Protein 6ITA (pdb70)

Solvent-accessible surface area: 9236 Å² total; per-residue (Å²): 72,88,16,66,124,80,17,147,80,91,19,137,28,8,47,6,51,1,27,60,138,4,3,7,28,8,2,86,22,34,171,95,54,44,23,3,46,42,30,150,101,86,69,149,70,90,102,32,106,80,12,0,71,36,23,69,0,1,0,1,62,95,41,15,122,56,24,105,18,7,4,16,0,61,0,12,98,2,124,7,1,1,0,0,1,0,10,108,100,12,91,28,70,33,75,38,133,9,6,42,155,45,9,0,20,1,0,0,6,23,96,26,116,114,18,37,1,18,31,112,122,132,62,108,22,189,36,130,156,72,3,94,61,0,0,0,3,0,18,26,118,67,0,40,0,12,0,38,12,10,108,81,16,57,96,15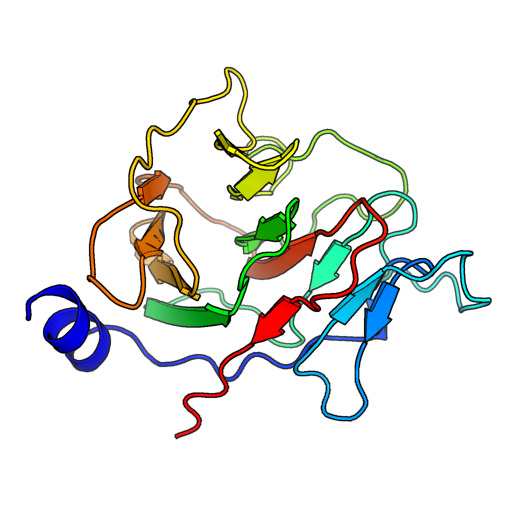,31,27,17,135,111,37,111,26,100,70,18,0,29,2,1,3,22,2,73,56,110,13,129,42,27,4,47,5,22,65,45,81,162

Secondary structure (DSSP, 8-state):
-HHHHHHHHH-EEP---B-GGGS-TTEEE-TTSSEEEE-SS-------TTS-SSS-EEEBS--BSSSEEEEEEE-TT-S-EEEEEEETTS--SS----SGGGTEEEEEEETTTEEEESSSSPPB---SSPPSEEEEEEETTTTEEEEEETTT--EEEEE------S-EEEEEE--S--SSPEEE-----

Radius of gyration: 15.34 Å; Cα contacts (8 Å, |Δi|>4): 473; chains: 1; bounding box: 34×41×35 Å

GO terms:
  GO:0001819 positive regulation of cytokine production (P, IDA)
  GO:0005886 plasma membrane (C, IDA)
  GO:0050852 T cell receptor signaling pathway (P, IDA)
  GO:0032729 positive regulation of type II interferon production (P, IMP)
  GO:0050798 activated T cell proliferation (P, IMP)
  GO:0005886 plasma membrane (C, TAS)
  GO:0005515 protein binding (F, IPI)

Nearest PDB structures (foldseek):
  6ita-assembly1_A  TM=1.005E+00  e=9.891E-41  Homo sapiens
  5hm7-assembly1_A  TM=9.986E-01  e=3.831E-37  Homo sapiens
  5lyg-assembly1_A  TM=9.954E-01  e=2.759E-37  Homo sapiens
  4v1p-assembly1_A-2  TM=9.930E-01  e=4.768E-37  Homo sapiens
  8ixv-assembly1_A  TM=9.869E-01  e=3.627E-37  Homo sapiens

CATH classification: 2.60.120.920

B-factor: mean 18.94, std 8.71, range [7.85, 66.59]

Organism: Homo sapiens (NCBI:txid9606)

InterPro domains:
  IPR001870 B30.2/SPRY domain [PS50188] (322-513)
  IPR003599 Immunoglobulin domain subtype [SM00409] (37-144)
  IPR003877 SPRY domain [PF00622] (394-498)
  IPR003877 SPRY domain [SM00449] (392-513)
  IPR003879 Butyrophylin-like, SPRY domain [PR01407] (338-355)
  IPR003879 Butyrophylin-like, SPRY domain [PR01407] (355-372)
  IPR003879 Butyrophylin-like, SPRY domain [PR01407] (377-401)
  IPR003879 Butyrophylin-like, SPRY domain [PR01407] (407-420)
  IPR003879 Butyrophylin-like, SPRY domain [PR01407] (451-475)
  IPR003879 Butyrophylin-like, SPRY domain [PR01407] (482-500)
  IPR006574 SPRY-associated [PF13765] (342-390)
  IPR006574 SPRY-associated [SM00589] (339-391)
  IPR007110 Immunoglobulin-like domain [PS50835] (26-139)
  IPR007110 Immunoglobulin-like domain [PS50835] (164-236)
  IPR013106 Immunoglobulin V-set domain [PF07686] (38-143)
  IPR013106 Immunoglobulin V-set domain [SM00406] (47-128)
  IPR013320 Concanavalin A-like lectin/glucanase domain superfamily [SSF49899] (332-512)
  IPR013783 Immunoglobulin-like fold [G3DSA:2.60.40.10] (28-145)
  IPR013783 Immunoglobulin-like fold [G3DSA:2.60.40.10] (146-249)
  IPR036179 Immunoglobulin-like domain superfamily [SSF48726] (31-143)

Sequence (189 aa):
GAYNEWKKALFKPADVILDPKTANPILLVSEDQRSSVQRAKEPQDLPDNPERFNAHYCVLGCESFISGRHYWEVEVGDRKEWHIGVCSKNVQRKGAVKMTPENGFWTMMGLTDGNKYRTLTEPRTNLKLPKPPKKVGVFLDYETGDISFYNAVDGSHIHTFLDDVSFSEALYPVFRILTLEEPTALTICPALE

Foldseek 3Di:
DCQVVVCVVFADEDQFAWDPVAAAQQKDQDPRSFWIAGHPDGDDDDPDQNYQHPFRKIWTPDWDQAGKYKWKKFPAQPQWKKKAKFFPPADRYDDDQQEVVRTHWMWIHHPRHFTWTSYVVIDTWDCPPDARMKMWMDHNVQGKTWIARNVVGHTTDIDGRDNDDGIMIIMMGDDDHDDDIMGIDRPPD

Structure (mmCIF, N/CA/C/O backbone):
data_6ITA
#
_entry.id   6ITA
#
_cell.length_a   46.961
_cell.length_b   46.961
_cell.length_c   158.996
_cell.angle_alpha   90.00
_cell.angle_beta   90.00
_cell.angle_gamma   90.00
#
_symmetry.space_group_name_H-M   'P 41 21 2'
#
loop_
_entity.id
_entity.type
_entity.pdbx_description
1 polymer 'Butyrophilin subfamily 3 member A1'
2 water water
#
loop_
_atom_site.group_PDB
_atom_site.id
_atom_site.type_symbol
_atom_site.label_atom_id
_atom_site.label_alt_id
_atom_site.label_comp_id
_atom_site.label_asym_id
_atom_site.label_entity_id
_atom_site.label_seq_id
_atom_site.pdbx_PDB_ins_code
_atom_site.Cartn_x
_atom_site.Cartn_y
_atom_site.Cartn_z
_atom_site.occupancy
_atom_site.B_iso_or_equiv
_atom_site.auth_seq_id
_atom_site.auth_comp_id
_atom_site.auth_asym_id
_atom_site.auth_atom_id
_atom_site.pdbx_PDB_model_num
ATOM 1 N N . GLY A 1 2 ? -8.289 34.965 -7.218 1.00 25.74 297 GLY A N 1
ATOM 2 C CA . GLY A 1 2 ? -9.257 35.874 -6.582 1.00 21.17 297 GLY A CA 1
ATOM 3 C C . GLY A 1 2 ? -8.752 36.276 -5.208 1.00 16.96 297 GLY A C 1
ATOM 4 O O . GLY A 1 2 ? -7.532 36.385 -4.996 1.00 17.25 297 GLY A O 1
ATOM 5 N N . ALA A 1 3 ? -9.682 36.694 -4.351 1.00 14.90 298 ALA A N 1
ATOM 6 C CA . ALA A 1 3 ? -9.406 37.302 -3.053 1.00 15.32 298 ALA A CA 1
ATOM 7 C C . ALA A 1 3 ? -8.438 36.449 -2.242 1.00 15.05 298 ALA A C 1
ATOM 8 O O . ALA A 1 3 ? -7.448 36.957 -1.776 1.00 14.68 298 ALA A O 1
ATOM 10 N N . TYR A 1 4 ? -8.681 35.152 -2.087 1.00 14.40 299 TYR A N 1
ATOM 11 C CA . TYR A 1 4 ? -7.854 34.321 -1.221 1.00 13.51 299 TYR A CA 1
ATOM 12 C C . TYR A 1 4 ? -6.423 34.329 -1.686 1.00 14.37 299 TYR A C 1
ATOM 13 O O . TYR A 1 4 ? -5.489 34.535 -0.916 1.00 13.16 299 TYR A O 1
ATOM 22 N N . ASN A 1 5 ? -6.242 34.087 -2.968 1.00 16.38 300 ASN A N 1
ATOM 23 C CA . ASN A 1 5 ? -4.888 33.993 -3.466 1.00 16.34 300 ASN A CA 1
ATOM 24 C C . ASN A 1 5 ? -4.115 35.271 -3.374 1.00 15.48 300 ASN A C 1
ATOM 25 O O . ASN A 1 5 ? -2.942 35.283 -3.051 1.00 17.69 300 ASN A O 1
ATOM 30 N N . GLU A 1 6 ? -4.811 36.355 -3.662 1.00 16.25 301 GLU A N 1
ATOM 31 C CA . GLU A 1 6 ? -4.173 37.648 -3.696 1.00 16.27 301 GLU A CA 1
ATOM 32 C C . GLU A 1 6 ? -3.863 38.117 -2.282 1.00 17.19 301 GLU A C 1
ATOM 33 O O . GLU A 1 6 ? -2.754 38.579 -1.999 1.00 16.72 301 GLU A O 1
ATOM 39 N N . TRP A 1 7 ? -4.761 37.814 -1.357 1.00 17.59 302 TRP A N 1
ATOM 40 C CA . TRP A 1 7 ? -4.623 38.114 0.036 1.00 15.63 302 TRP A CA 1
ATOM 41 C C . TRP A 1 7 ? -3.491 37.344 0.696 1.00 15.42 302 TRP A C 1
ATOM 42 O O . TRP A 1 7 ? -2.666 37.920 1.434 1.00 17.16 302 TRP A O 1
ATOM 53 N N . LYS A 1 8 ? -3.452 36.028 0.521 1.00 15.34 303 LYS A N 1
ATOM 54 C CA . LYS A 1 8 ? -2.402 35.258 1.165 1.00 15.78 303 LYS A CA 1
ATOM 55 C C . LYS A 1 8 ? -1.016 35.726 0.726 1.00 15.08 303 LYS A C 1
ATOM 56 O O . LYS A 1 8 ? -0.100 35.880 1.529 1.00 15.60 303 LYS A O 1
ATOM 62 N N . LYS A 1 9 ? -0.908 36.020 -0.560 1.00 16.10 304 LYS A N 1
ATOM 63 C CA . LYS A 1 9 ? 0.393 36.413 -1.105 1.00 18.11 304 LYS A CA 1
ATOM 64 C C . LYS A 1 9 ? 0.798 37.809 -0.614 1.00 20.26 304 LYS A C 1
ATOM 65 O O . LYS A 1 9 ? 1.980 38.037 -0.294 1.00 23.26 304 LYS A O 1
ATOM 71 N N . ALA A 1 10 ? -0.160 38.712 -0.448 1.00 19.08 305 ALA A N 1
ATOM 72 C CA . ALA A 1 10 ? 0.125 40.093 -0.026 1.00 19.97 305 ALA A CA 1
ATOM 73 C C . ALA A 1 10 ? 0.517 40.195 1.426 1.00 22.45 305 ALA A C 1
ATOM 74 O O . ALA A 1 10 ? 1.453 40.933 1.751 1.00 21.82 305 ALA A O 1
ATOM 76 N N . LEU A 1 11 ? -0.060 39.345 2.281 1.00 19.80 306 LEU A N 1
ATOM 77 C CA . LEU A 1 11 ? -0.052 39.597 3.685 1.00 18.85 306 LEU A CA 1
ATOM 78 C C . LEU A 1 11 ? 0.583 38.544 4.609 1.00 18.62 306 LEU A C 1
ATOM 79 O O . LEU A 1 11 ? 0.855 38.869 5.785 1.00 20.12 306 LEU A O 1
ATOM 84 N N . PHE A 1 12 ? 0.693 37.294 4.165 1.00 15.44 307 PHE A N 1
ATOM 85 C CA . PHE A 1 12 ? 1.200 36.222 5.044 1.00 13.51 307 PHE A CA 1
ATOM 86 C C . PHE A 1 12 ? 2.485 35.646 4.534 1.00 14.71 307 PHE A C 1
ATOM 87 O O . PHE A 1 12 ? 2.580 35.297 3.379 1.00 18.24 307 PHE A O 1
ATOM 95 N N . LYS A 1 13 ? 3.421 35.392 5.440 1.00 14.86 308 LYS A N 1
ATOM 96 C CA . LYS A 1 13 ? 4.684 34.809 5.074 1.00 15.74 308 LYS A CA 1
ATOM 97 C C . LYS A 1 13 ? 4.485 33.299 4.898 1.00 14.45 308 LYS A C 1
ATOM 98 O O . LYS A 1 13 ? 3.959 32.638 5.773 1.00 14.53 308 LYS A O 1
ATOM 104 N N . PRO A 1 14 ? 4.888 32.713 3.786 1.00 15.53 309 PRO A N 1
ATOM 105 C CA . PRO A 1 14 ? 4.664 31.265 3.659 1.00 15.34 309 PRO A CA 1
ATOM 106 C C . PRO A 1 14 ? 5.639 30.506 4.555 1.00 15.93 309 PRO A C 1
ATOM 107 O O . PRO A 1 14 ? 6.874 30.666 4.410 1.00 16.61 309 PRO A O 1
ATOM 111 N N . ALA A 1 15 ? 5.115 29.724 5.499 1.00 13.93 310 ALA A N 1
ATOM 112 C CA . ALA A 1 15 ? 5.937 28.909 6.355 1.00 14.47 310 ALA A CA 1
ATOM 113 C C . ALA A 1 15 ? 6.394 27.665 5.601 1.00 14.94 310 ALA A C 1
ATOM 114 O O . ALA A 1 15 ? 5.598 27.070 4.865 1.00 18.27 310 ALA A O 1
ATOM 116 N N . ASP A 1 16 ? 7.641 27.299 5.759 1.00 15.08 311 ASP A N 1
ATOM 117 C CA . ASP A 1 16 ? 8.131 26.030 5.189 1.00 14.47 311 ASP A CA 1
ATOM 118 C C . ASP A 1 16 ? 8.060 24.979 6.303 1.00 14.10 311 ASP A C 1
ATOM 119 O O . ASP A 1 16 ? 8.832 24.987 7.231 1.00 15.15 311 ASP A O 1
ATOM 124 N N . VAL A 1 17 ? 6.958 24.238 6.313 1.00 14.65 312 VAL A N 1
ATOM 125 C CA . VAL A 1 17 ? 6.673 23.368 7.440 1.00 14.27 312 VAL A CA 1
ATOM 126 C C . VAL A 1 17 ? 7.343 22.013 7.201 1.00 13.97 312 VAL A C 1
ATOM 127 O O . VAL A 1 17 ? 6.994 21.323 6.251 1.00 15.40 312 VAL A O 1
ATOM 131 N N . ILE A 1 18 ? 8.210 21.650 8.122 1.00 13.73 313 ILE A N 1
ATOM 132 C CA . ILE A 1 18 ? 8.926 20.383 8.137 1.00 15.37 313 ILE A CA 1
ATOM 133 C C . ILE A 1 18 ? 8.398 19.610 9.325 1.00 13.01 313 ILE A C 1
ATOM 134 O O . ILE A 1 18 ? 8.526 20.040 10.450 1.00 13.73 313 ILE A O 1
ATOM 139 N N . LEU A 1 19 ? 7.797 18.450 9.052 1.00 14.33 314 LEU A N 1
ATOM 140 C CA . LEU A 1 19 ? 7.293 17.648 10.164 1.00 14.80 314 LEU A CA 1
ATOM 141 C C . LEU A 1 19 ? 8.436 17.145 11.043 1.00 14.15 314 LEU A C 1
ATOM 142 O O . LEU A 1 19 ? 9.530 16.780 10.527 1.00 15.74 314 LEU A O 1
ATOM 147 N N . ASP A 1 20 ? 8.281 17.213 12.353 1.00 13.68 315 ASP A N 1
ATOM 148 C CA . ASP A 1 20 ? 9.335 16.890 13.295 1.00 13.14 315 ASP A CA 1
ATOM 149 C C . ASP A 1 20 ? 9.199 15.447 13.857 1.00 14.80 315 ASP A C 1
ATOM 150 O O . ASP A 1 20 ? 8.355 15.172 14.734 1.00 14.07 315 ASP A O 1
ATOM 155 N N . PRO A 1 21 ? 10.100 14.522 13.450 1.00 16.76 316 PRO A N 1
ATOM 156 C CA . PRO A 1 21 ? 9.855 13.120 13.852 1.00 16.92 316 PRO A CA 1
ATOM 157 C C . PRO A 1 21 ? 9.955 12.882 15.314 1.00 17.60 316 PRO A C 1
ATOM 158 O O . PRO A 1 21 ? 9.358 11.899 15.764 1.00 16.43 316 PRO A O 1
ATOM 162 N N . LYS A 1 22 ? 10.686 13.720 16.066 1.00 15.80 317 LYS A N 1
ATOM 163 C CA . LYS A 1 22 ? 10.851 13.574 17.474 1.00 16.40 317 LYS A CA 1
ATOM 164 C C . LYS A 1 22 ? 9.567 13.808 18.256 1.00 12.84 317 LYS A C 1
ATOM 165 O O . LYS A 1 22 ? 9.461 13.448 19.371 1.00 14.21 317 LYS A O 1
ATOM 171 N N . THR A 1 23 ? 8.609 14.513 17.603 1.00 14.60 318 THR A N 1
ATOM 172 C CA . THR A 1 23 ? 7.303 14.771 18.238 1.00 11.35 318 THR A CA 1
ATOM 173 C C . THR A 1 23 ? 6.252 13.722 17.976 1.00 12.73 318 THR A C 1
ATOM 174 O O . THR A 1 23 ? 5.249 13.704 18.696 1.00 12.22 318 THR A O 1
ATOM 178 N N . ALA A 1 24 ? 6.408 12.999 16.886 1.00 12.90 319 ALA A N 1
ATOM 179 C CA . ALA A 1 24 ? 5.295 12.186 16.348 1.00 13.72 319 ALA A CA 1
ATOM 180 C C . ALA A 1 24 ? 5.010 10.988 17.267 1.00 13.56 319 ALA A C 1
ATOM 181 O O . ALA A 1 2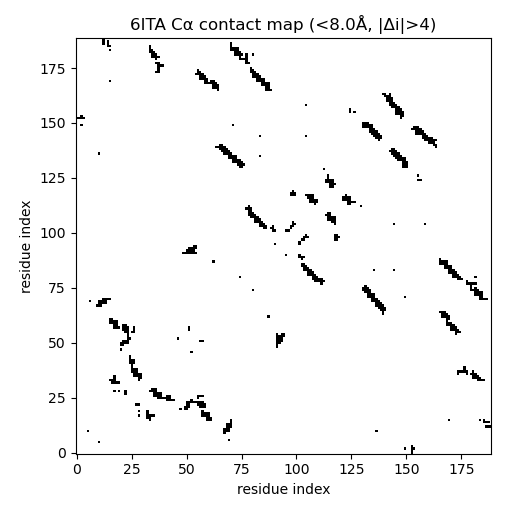4 ? 5.918 10.150 17.603 1.00 14.03 319 ALA A O 1
ATOM 183 N N . ASN A 1 25 ? 3.735 10.782 17.551 1.00 12.88 320 ASN A N 1
ATOM 184 C CA . ASN A 1 25 ? 3.322 9.566 18.240 1.00 13.37 320 ASN A CA 1
ATOM 185 C C . ASN A 1 25 ? 3.886 8.359 17.464 1.00 12.26 320 ASN A C 1
ATOM 186 O O . ASN A 1 25 ? 3.909 8.365 16.279 1.00 13.43 320 ASN A O 1
ATOM 191 N N . PRO A 1 26 ? 4.333 7.299 18.198 1.00 14.60 321 PRO A N 1
ATOM 192 C CA . PRO A 1 26 ? 4.891 6.139 17.524 1.00 15.75 321 PRO A CA 1
ATOM 193 C C . PRO A 1 26 ? 3.989 5.464 16.496 1.00 14.97 321 PRO A C 1
ATOM 194 O O . PRO A 1 26 ? 4.516 4.759 15.650 1.00 16.85 321 PRO A O 1
ATOM 198 N N . ILE A 1 27 ? 2.667 5.722 16.510 1.00 14.42 322 ILE A N 1
ATOM 199 C CA . ILE A 1 27 ? 1.777 5.205 15.470 1.00 15.40 322 ILE A CA 1
ATOM 200 C C . ILE A 1 27 ? 1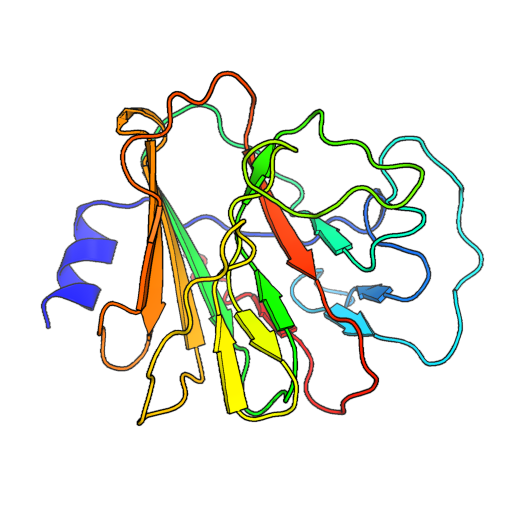.876 5.917 14.123 1.00 14.37 322 ILE A C 1
ATOM 201 O O . ILE A 1 27 ? 1.326 5.444 13.148 1.00 15.24 322 ILE A O 1
ATOM 206 N N . LEU A 1 28 ? 2.555 7.080 14.106 1.00 16.00 323 LEU A N 1
ATOM 207 C CA . LEU A 1 28 ? 2.732 7.845 12.883 1.00 14.95 323 LEU A CA 1
ATOM 208 C C . LEU A 1 28 ? 4.061 7.515 12.185 1.00 16.71 323 LEU A C 1
ATOM 209 O O . LEU A 1 28 ? 5.087 7.328 12.827 1.00 20.72 323 LEU A O 1
ATOM 214 N N . LEU A 1 29 ? 4.015 7.571 10.875 1.00 15.27 324 LEU A N 1
ATOM 215 C CA . LEU A 1 29 ? 5.213 7.425 10.054 1.00 16.86 324 LEU A CA 1
ATOM 216 C C . LEU A 1 29 ? 5.426 8.710 9.258 1.00 15.21 324 LEU A C 1
ATOM 217 O O . LEU A 1 29 ? 4.668 9.008 8.395 1.00 16.83 324 LEU A O 1
ATOM 222 N N . VAL A 1 30 ? 6.507 9.425 9.552 1.00 17.33 325 VAL A N 1
ATOM 223 C CA . VAL A 1 30 ? 6.788 10.691 8.854 1.00 18.02 325 VAL A CA 1
ATOM 224 C C . VAL A 1 30 ? 7.672 10.359 7.646 1.00 18.14 325 VAL A C 1
ATOM 225 O O . VAL A 1 30 ? 8.613 9.554 7.808 1.00 22.57 325 VAL A O 1
ATOM 229 N N . SER A 1 31 ? 7.296 10.840 6.466 1.00 19.24 326 SER A N 1
ATOM 230 C CA . SER A 1 31 ? 8.068 10.598 5.235 1.00 20.68 326 SER A CA 1
ATOM 231 C C . SER A 1 31 ? 9.513 11.054 5.336 1.00 21.19 326 SER A C 1
ATOM 232 O O . SER A 1 31 ? 9.953 11.715 6.307 1.00 23.05 326 SER A O 1
ATOM 235 N N . GLU A 1 32 ? 10.271 10.597 4.334 1.00 23.95 327 GLU A N 1
ATOM 236 C CA . GLU A 1 32 ? 11.689 10.884 4.255 1.00 26.35 327 GLU A CA 1
ATOM 237 C C . GLU A 1 32 ? 11.955 12.377 4.173 1.00 17.93 327 GLU A C 1
ATOM 238 O O . GLU A 1 32 ? 12.846 12.875 4.857 1.00 26.84 327 GLU A O 1
ATOM 244 N N . ASP A 1 33 ? 11.179 13.042 3.349 1.00 22.58 328 ASP A N 1
ATOM 245 C CA . ASP A 1 33 ? 11.385 14.450 3.136 1.00 22.63 328 ASP A CA 1
ATOM 246 C C . ASP A 1 33 ? 10.704 15.296 4.249 1.00 21.59 328 ASP A C 1
ATOM 247 O O . ASP A 1 33 ? 10.739 16.514 4.204 1.00 21.12 328 ASP A O 1
ATOM 252 N N . GLN A 1 34 ? 10.077 14.632 5.218 1.00 18.92 329 GLN A N 1
ATOM 253 C CA . GLN A 1 34 ? 9.437 15.276 6.379 1.00 17.97 329 GLN A CA 1
ATOM 254 C C . GLN A 1 34 ? 8.297 16.192 5.954 1.00 17.91 329 GLN A C 1
ATOM 255 O O . GLN A 1 34 ? 7.905 17.118 6.678 1.00 17.96 329 GLN A O 1
ATOM 261 N N . ARG A 1 35 ? 7.715 15.951 4.800 1.00 15.13 330 ARG A N 1
ATOM 262 C CA . ARG A 1 35 ? 6.580 16.7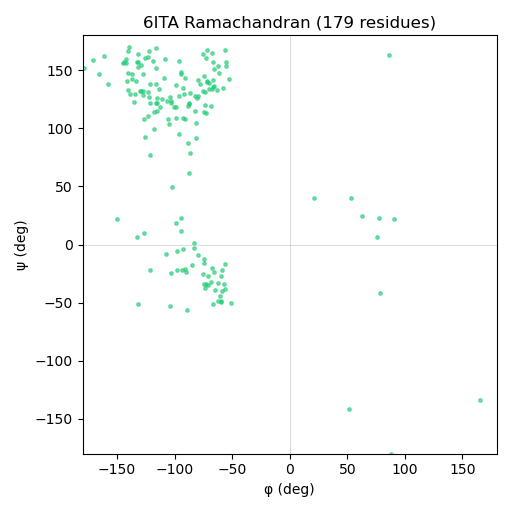03 4.299 1.00 17.07 330 ARG A CA 1
ATOM 263 C C . ARG A 1 35 ? 5.256 15.957 4.324 1.00 15.56 330 ARG A C 1
ATOM 264 O O . ARG A 1 35 ? 4.218 16.503 3.992 1.00 19.04 330 ARG A O 1
ATOM 272 N N . SER A 1 36 ? 5.313 14.676 4.634 1.00 16.57 331 SER A N 1
ATOM 273 C CA A SER A 1 36 ? 4.122 13.837 4.698 0.50 18.96 331 SER A CA 1
ATOM 274 C CA B SER A 1 36 ? 4.062 13.994 4.845 0.50 16.63 331 SER A CA 1
ATOM 275 C C . SER A 1 36 ? 4.100 12.985 5.956 1.00 15.67 331 SER A C 1
ATOM 276 O O . SER A 1 36 ? 5.112 12.669 6.523 1.00 15.54 331 SER A O 1
ATOM 281 N N . VAL A 1 37 ? 2.883 12.675 6.378 1.00 16.99 332 VAL A N 1
ATOM 282 C CA . VAL A 1 37 ? 2.701 11.729 7.432 1.00 16.74 332 VAL A CA 1
ATOM 283 C C . VAL A 1 37 ? 1.544 10.768 7.092 1.00 13.95 332 VAL A C 1
ATOM 284 O O . VAL A 1 37 ? 0.549 11.119 6.544 1.00 14.64 332 VAL A O 1
ATOM 288 N N . GLN A 1 38 ? 1.786 9.527 7.496 1.00 16.12 333 GLN A N 1
ATOM 289 C CA . GLN A 1 38 ? 0.799 8.441 7.401 1.00 14.86 333 GLN A CA 1
ATOM 290 C C . GLN A 1 38 ? 0.594 7.881 8.809 1.00 14.74 333 GLN A C 1
ATOM 291 O O . GLN A 1 38 ? 1.500 7.894 9.605 1.00 16.07 333 GLN A O 1
ATOM 297 N N . ARG A 1 39 ? -0.528 7.173 8.999 1.00 14.71 334 ARG A N 1
ATOM 298 C CA . ARG A 1 39 ? -0.767 6.427 10.267 1.00 16.34 334 ARG A CA 1
ATOM 299 C C . ARG A 1 39 ? -0.499 4.967 9.963 1.00 16.27 334 ARG A C 1
ATOM 300 O O . ARG A 1 39 ? -1.160 4.420 9.088 1.00 18.07 334 ARG A O 1
ATOM 308 N N . ALA A 1 40 ? 0.436 4.394 10.701 1.00 15.90 335 ALA A N 1
ATOM 309 C CA . ALA A 1 40 ? 0.819 2.967 10.654 1.00 18.73 335 ALA A CA 1
ATOM 310 C C . ALA A 1 40 ? -0.229 2.055 11.274 1.00 17.31 335 ALA A C 1
ATOM 311 O O . ALA A 1 40 ? -1.063 2.468 12.095 1.00 16.40 335 ALA A O 1
ATOM 313 N N . LYS A 1 41 ? -0.147 0.778 10.900 1.00 19.66 336 LYS A N 1
ATOM 314 C CA . LYS A 1 41 ? -0.946 -0.249 11.565 1.00 17.82 336 LYS A CA 1
ATOM 315 C C . LYS A 1 41 ? -0.677 -0.385 13.073 1.00 17.93 336 LYS A C 1
ATOM 316 O O . LYS A 1 41 ? -1.644 -0.363 13.919 1.00 19.70 336 LYS A O 1
ATOM 322 N N . GLU A 1 42 ? 0.588 -0.458 13.450 1.00 16.84 337 GLU A N 1
ATOM 323 C CA . GLU A 1 42 ? 0.959 -0.720 14.825 1.00 16.81 337 GLU A CA 1
ATOM 324 C C . GLU A 1 42 ? 2.042 0.297 15.285 1.00 16.45 337 GLU A C 1
ATOM 325 O O . GLU A 1 42 ? 2.819 0.756 14.481 1.00 19.01 337 GLU A O 1
ATOM 331 N N . PRO A 1 43 ? 2.184 0.548 16.576 1.00 16.12 338 PRO A N 1
ATOM 332 C CA . PRO A 1 43 ? 3.214 1.578 16.951 1.00 17.60 338 PRO A CA 1
ATOM 333 C C . PRO A 1 43 ? 4.672 1.136 16.728 1.00 21.78 338 PRO A C 1
ATOM 334 O O . PRO A 1 43 ? 5.034 -0.021 17.024 1.00 23.12 338 PRO A O 1
ATOM 338 N N . GLN A 1 44 ? 5.495 2.058 16.220 1.00 21.58 339 GLN A N 1
ATOM 339 C CA . GLN A 1 44 ? 6.960 1.899 16.148 1.00 22.46 339 GLN A CA 1
ATOM 340 C C . GLN A 1 44 ? 7.563 1.884 17.530 1.00 16.90 339 GLN A C 1
ATOM 341 O O . GLN A 1 44 ? 6.981 2.363 18.497 1.00 20.25 339 GLN A O 1
ATOM 347 N N . ASP A 1 45 ? 8.763 1.293 17.648 1.00 20.18 340 ASP A N 1
ATOM 348 C CA . ASP A 1 45 ? 9.553 1.376 18.887 1.00 18.24 340 ASP A CA 1
ATOM 349 C C . ASP A 1 45 ? 10.498 2.585 18.841 1.00 19.76 340 ASP A C 1
ATOM 350 O O . ASP A 1 45 ? 11.537 2.578 18.130 1.00 21.26 340 ASP A O 1
ATOM 355 N N . LEU A 1 46 ? 10.144 3.595 19.648 1.00 17.51 341 LEU A N 1
ATOM 356 C CA . LEU A 1 46 ? 10.853 4.877 19.600 1.00 15.96 341 LEU A CA 1
ATOM 357 C C . LEU A 1 46 ? 11.207 5.285 21.006 1.00 15.47 341 LEU A C 1
ATOM 358 O O . LEU A 1 46 ? 10.632 4.851 21.967 1.00 15.99 341 LEU A O 1
ATOM 363 N N . PRO A 1 47 ? 12.148 6.256 21.135 1.00 15.65 342 PRO A N 1
ATOM 364 C CA . PRO A 1 47 ? 12.364 6.870 22.407 1.00 14.05 342 PRO A CA 1
ATOM 365 C C . PRO A 1 47 ? 11.095 7.479 23.010 1.00 14.62 342 PRO A C 1
ATOM 366 O O . PRO A 1 47 ? 10.184 7.909 22.256 1.00 15.71 342 PRO A O 1
ATOM 370 N N . ASP A 1 48 ? 11.043 7.578 24.290 1.00 15.05 343 ASP A N 1
ATOM 371 C CA . ASP A 1 48 ? 9.948 8.346 24.956 1.00 16.87 343 ASP A CA 1
ATOM 372 C C . ASP A 1 48 ? 10.462 9.725 25.416 1.00 15.36 343 ASP A C 1
ATOM 373 O O . ASP A 1 48 ? 10.343 10.124 26.568 1.00 18.67 343 ASP A O 1
ATOM 378 N N . ASN A 1 49 ? 11.116 10.377 24.460 1.00 15.65 344 ASN A N 1
ATOM 379 C CA . ASN A 1 49 ? 11.695 11.690 24.682 1.00 16.49 344 ASN A CA 1
ATOM 380 C C . ASN A 1 49 ? 10.568 12.693 25.030 1.00 15.20 344 ASN A C 1
ATOM 381 O O . ASN A 1 49 ? 9.406 12.478 24.662 1.00 16.33 344 ASN A O 1
ATOM 386 N N . PRO A 1 50 ? 10.895 13.758 25.761 1.00 17.88 345 PRO A N 1
ATOM 387 C CA . PRO A 1 50 ? 9.851 14.641 26.273 1.00 18.85 345 PRO A CA 1
ATOM 388 C C . PRO A 1 50 ? 8.991 15.281 25.187 1.00 16.20 345 PRO A C 1
ATOM 389 O O . PRO A 1 50 ? 7.822 15.557 25.458 1.00 18.34 345 PRO A O 1
ATOM 393 N N . GLU A 1 51 ? 9.533 15.448 24.002 1.00 15.02 346 GLU A N 1
ATOM 394 C CA . GLU A 1 51 ? 8.799 16.115 22.906 1.00 16.25 346 GLU A CA 1
ATOM 395 C C . GLU A 1 51 ? 7.721 15.281 22.269 1.00 15.85 346 GLU A C 1
ATOM 396 O O . GLU A 1 51 ? 6.948 15.787 21.428 1.00 15.26 346 GLU A O 1
ATOM 402 N N . ARG A 1 52 ? 7.756 13.961 22.518 1.00 16.63 347 ARG A N 1
ATOM 403 C CA . ARG A 1 52 ? 6.951 13.039 21.748 1.00 14.50 347 ARG A CA 1
ATOM 404 C C . ARG A 1 52 ? 5.559 12.914 22.372 1.00 14.33 347 ARG A C 1
ATOM 405 O O . ARG A 1 52 ? 5.409 12.625 23.522 1.00 15.25 347 ARG A O 1
ATOM 413 N N . PHE A 1 53 ? 4.524 13.059 21.543 1.00 13.40 348 PHE A N 1
ATOM 414 C CA . PHE A 1 53 ? 3.148 12.734 21.970 1.00 13.26 348 PHE A CA 1
ATOM 415 C C . PHE A 1 53 ? 2.997 11.226 22.171 1.00 14.93 348 PHE A C 1
ATOM 416 O O . PHE A 1 53 ? 3.218 10.491 21.216 1.00 14.33 348 PHE A O 1
ATOM 424 N N . ASN A 1 54 ? 2.675 10.815 23.393 1.00 14.92 349 ASN A N 1
ATOM 425 C CA . ASN A 1 54 ? 2.586 9.387 23.682 1.00 15.11 349 ASN A CA 1
ATOM 426 C C . ASN A 1 54 ? 1.178 8.813 23.646 1.00 17.03 349 ASN A C 1
ATOM 427 O O . ASN A 1 54 ? 1.026 7.590 23.730 1.00 19.56 349 ASN A O 1
ATOM 432 N N . ALA A 1 55 ? 0.157 9.658 23.465 1.00 18.24 350 ALA A N 1
ATOM 433 C CA . ALA A 1 55 ? -1.235 9.180 23.490 1.00 18.48 350 ALA A CA 1
ATOM 434 C C . ALA A 1 55 ? -2.015 9.717 22.291 1.00 18.39 350 ALA A C 1
ATOM 435 O O . ALA A 1 55 ? -2.628 8.975 21.527 1.00 19.18 350 ALA A O 1
ATOM 437 N N . HIS A 1 56 ? -1.943 11.015 22.112 1.00 17.04 351 HIS A N 1
ATOM 438 C CA . HIS A 1 56 ? -2.527 11.634 20.943 1.00 16.05 351 HIS A CA 1
ATOM 439 C C . HIS A 1 56 ? -1.760 11.340 19.707 1.00 13.84 351 HIS A C 1
ATOM 440 O O . HIS A 1 56 ? -0.506 11.347 19.689 1.00 14.21 351 HIS A O 1
ATOM 447 N N . TYR A 1 57 ? -2.486 11.095 18.634 1.00 12.19 352 TYR A N 1
ATOM 448 C CA . TYR A 1 57 ? -1.875 10.666 17.381 1.00 12.16 352 TYR A CA 1
ATOM 449 C C . TYR A 1 57 ? -1.447 11.870 16.510 1.00 11.27 352 TYR A C 1
ATOM 450 O O . TYR A 1 57 ? -1.907 12.078 15.387 1.00 11.93 352 TYR A O 1
ATOM 459 N N . CYS A 1 58 ? -0.537 12.643 17.107 1.00 11.38 353 CYS A N 1
ATOM 460 C CA . CYS A 1 58 ? -0.149 13.968 16.592 1.00 12.25 353 CYS A CA 1
ATOM 461 C C . CYS A 1 58 ? 1.336 14.022 16.239 1.00 10.37 353 CYS A C 1
ATOM 462 O O . CYS A 1 58 ? 2.162 13.301 16.836 1.00 12.62 353 CYS A O 1
ATOM 465 N N . VAL A 1 59 ? 1.642 14.989 15.366 1.00 10.99 354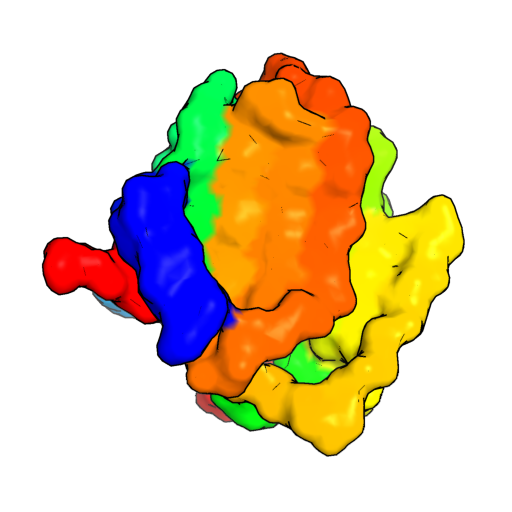 VAL A N 1
ATOM 466 C CA . VAL A 1 59 ? 3.015 15.412 15.006 1.00 12.00 354 VAL A CA 1
ATOM 467 C C . VAL A 1 59 ? 2.997 16.928 14.872 1.00 11.39 354 VAL A C 1
ATOM 468 O O . VAL A 1 59 ? 1.993 17.481 14.436 1.00 11.04 354 VAL A O 1
ATOM 472 N N . LEU A 1 60 ? 4.106 17.565 15.212 1.00 11.42 355 LEU A N 1
ATOM 473 C CA . LEU A 1 60 ? 4.288 19.038 15.063 1.00 11.01 355 LEU A CA 1
ATOM 474 C C . LEU A 1 60 ? 5.226 19.342 13.952 1.00 10.11 355 LEU A C 1
ATOM 475 O O . LEU A 1 60 ? 6.084 18.500 13.576 1.00 12.6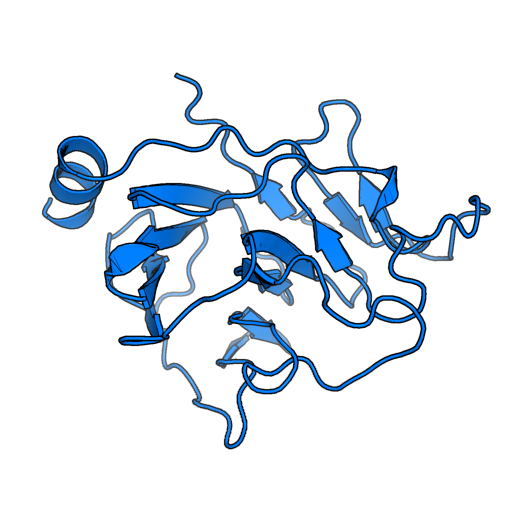3 355 LEU A O 1
ATOM 480 N N . GLY A 1 61 ? 5.152 20.559 13.444 1.00 10.54 356 GLY A N 1
ATOM 481 C CA . GLY A 1 61 ? 6.278 21.092 12.670 1.00 11.79 356 GLY A CA 1
ATOM 482 C C . GLY A 1 61 ? 7.476 21.315 13.564 1.00 11.10 356 GLY A C 1
ATOM 483 O O . GLY A 1 61 ? 7.397 21.360 14.776 1.00 12.12 356 GLY A O 1
ATOM 484 N N . CYS A 1 62 ? 8.640 21.492 12.921 1.00 13.34 357 CYS A N 1
ATOM 485 C CA . CYS A 1 62 ? 9.874 21.777 13.669 1.00 13.22 357 CYS A CA 1
ATOM 486 C C . CYS A 1 62 ? 9.918 23.237 14.222 1.00 13.01 357 CYS A C 1
ATOM 487 O O . CYS A 1 62 ? 10.524 23.507 15.221 1.00 18.48 357 CYS A O 1
ATOM 490 N N . GLU A 1 63 ? 9.335 24.159 13.469 1.00 12.73 358 GLU A N 1
ATOM 491 C CA . GLU A 1 63 ? 9.427 25.604 13.734 1.00 12.67 358 GLU A CA 1
ATOM 492 C C . GLU A 1 63 ? 8.189 26.080 14.451 1.00 11.63 358 GLU A C 1
ATOM 493 O O . GLU A 1 63 ? 7.041 25.701 14.083 1.00 11.89 358 GLU A O 1
ATOM 499 N N . SER A 1 64 ? 8.395 26.929 15.470 1.00 11.24 359 SER A N 1
ATOM 500 C CA . SER A 1 64 ? 7.287 27.575 16.155 1.00 10.83 359 SER A CA 1
ATOM 501 C C . SER A 1 64 ? 7.348 29.100 15.966 1.00 10.69 359 SER A C 1
ATOM 502 O O . SER A 1 64 ? 8.381 29.640 15.557 1.00 12.06 359 SER A O 1
ATOM 505 N N . PHE A 1 65 ? 6.263 29.766 16.349 1.00 10.80 360 PHE A N 1
ATOM 506 C CA . PHE A 1 65 ? 6.062 31.206 16.073 1.00 10.93 360 PHE A CA 1
ATOM 507 C C . PHE A 1 65 ? 5.581 31.900 17.317 1.00 11.56 360 PHE A C 1
ATOM 508 O O . PHE A 1 65 ? 4.726 31.388 18.029 1.00 11.82 360 PHE A O 1
ATOM 516 N N . ILE A 1 66 ? 6.104 33.115 17.502 1.00 12.67 361 ILE A N 1
ATOM 517 C CA . ILE A 1 66 ? 5.646 34.005 18.582 1.00 12.49 361 ILE A CA 1
ATOM 518 C C . ILE A 1 66 ? 5.232 35.372 18.086 1.00 10.93 361 ILE A C 1
ATOM 519 O O . ILE A 1 66 ? 5.008 36.270 18.896 1.00 13.76 361 ILE A O 1
ATOM 524 N N . SER A 1 67 ? 5.133 35.534 16.790 1.00 11.12 362 SER A N 1
ATOM 525 C CA . SER A 1 67 ? 4.842 36.799 16.212 1.00 12.01 362 SER A CA 1
ATOM 526 C C . SER A 1 67 ? 4.573 36.609 14.720 1.00 12.87 362 SER A C 1
ATOM 527 O O . SER A 1 67 ? 5.013 35.640 14.135 1.00 14.31 362 SER A O 1
ATOM 530 N N . GLY A 1 68 ? 3.882 37.580 14.127 1.00 13.19 363 GLY A N 1
ATOM 531 C CA . GLY A 1 68 ? 3.766 37.688 12.701 1.00 14.34 363 GLY A CA 1
ATOM 532 C C . GLY A 1 68 ? 2.604 36.909 12.076 1.00 12.48 363 GLY A C 1
ATOM 533 O O . GLY A 1 68 ? 1.831 36.238 12.760 1.00 13.27 363 GLY A O 1
ATOM 534 N N . ARG A 1 69 ? 2.525 37.024 10.780 1.00 14.03 364 ARG A N 1
ATOM 535 C CA . ARG A 1 69 ? 1.516 36.361 9.966 1.00 12.59 364 ARG A CA 1
ATOM 536 C C . ARG A 1 69 ? 2.202 35.304 9.133 1.00 13.67 364 ARG A C 1
ATOM 537 O O . ARG A 1 69 ? 3.139 35.587 8.379 1.00 14.82 364 ARG A O 1
ATOM 545 N N . HIS A 1 70 ? 1.697 34.073 9.253 1.00 12.97 365 HIS A N 1
ATOM 546 C CA . HIS A 1 70 ? 2.256 32.910 8.631 1.00 11.93 365 HIS A CA 1
ATOM 547 C C . HIS A 1 70 ? 1.160 32.034 8.032 1.00 12.50 365 HIS A C 1
ATOM 548 O O . HIS A 1 70 ? 0.065 31.989 8.610 1.00 12.15 365 HIS A O 1
ATOM 555 N N . TYR A 1 71 ? 1.431 31.357 6.935 1.00 11.89 366 TYR A N 1
ATOM 556 C CA . TYR A 1 71 ? 0.462 30.370 6.443 1.00 11.95 366 TYR A CA 1
ATOM 557 C C . TYR A 1 71 ? 1.138 29.179 5.886 1.00 11.95 366 TYR A C 1
ATOM 558 O O . TYR A 1 71 ? 2.298 29.195 5.430 1.00 13.43 366 TYR A O 1
ATOM 567 N N . TRP A 1 72 ? 0.390 28.068 5.878 1.00 11.51 367 TRP A N 1
ATOM 568 C CA . TRP A 1 72 ? 0.796 26.851 5.165 1.00 12.03 367 TRP A CA 1
ATOM 569 C C . TRP A 1 72 ? -0.442 26.180 4.616 1.00 11.13 367 TRP A C 1
ATOM 570 O O . TRP A 1 72 ? -1.534 26.404 5.087 1.00 12.25 367 TRP A O 1
ATOM 581 N N . GLU A 1 73 ? -0.266 25.379 3.571 1.00 12.56 368 GLU A N 1
ATOM 582 C CA . GLU A 1 73 ? -1.375 24.663 2.956 1.00 12.75 368 GLU A CA 1
ATOM 583 C C . GLU A 1 73 ? -1.099 23.179 3.006 1.00 13.48 368 GLU A C 1
ATOM 584 O O . GLU A 1 73 ? 0.010 22.716 2.867 1.00 14.02 368 GLU A O 1
ATOM 590 N N . VAL A 1 74 ? -2.165 22.441 3.324 1.00 11.97 369 VAL A N 1
ATOM 591 C CA . VAL A 1 74 ? -2.140 21.015 3.554 1.00 13.62 369 VAL A CA 1
ATOM 592 C C . VAL A 1 74 ? -3.102 20.306 2.579 1.00 12.06 369 VAL A C 1
ATOM 593 O O . VAL A 1 74 ? -4.238 20.549 2.512 1.00 13.11 369 VAL A O 1
ATOM 597 N N . GLU A 1 75 ? -2.477 19.401 1.825 1.00 14.64 370 GLU A N 1
ATOM 598 C CA . GLU A 1 75 ? -3.205 18.513 0.953 1.00 14.07 370 GLU A CA 1
ATOM 599 C C . GLU A 1 75 ? -3.757 17.337 1.775 1.00 13.24 370 GLU A C 1
ATOM 600 O O . GLU A 1 75 ? -3.059 16.469 2.157 1.00 15.74 370 GLU A O 1
ATOM 606 N N . VAL A 1 76 ? -5.058 17.449 1.991 1.00 15.69 371 VAL A N 1
ATOM 607 C CA . VAL A 1 76 ? -5.802 16.383 2.685 1.00 16.17 371 VAL A CA 1
ATOM 608 C C . VAL A 1 76 ? -6.363 15.358 1.724 1.00 19.90 371 VAL A C 1
ATOM 609 O O . VAL A 1 76 ? -6.581 14.200 2.099 1.00 18.03 371 VAL A O 1
ATOM 613 N N . GLY A 1 77 ? -6.498 15.743 0.467 1.00 17.52 372 GLY A N 1
ATOM 614 C CA . GLY A 1 77 ? -7.059 14.875 -0.558 1.00 19.18 372 GLY A CA 1
ATOM 615 C C . GLY A 1 77 ? -8.380 14.295 -0.113 1.00 18.39 372 GLY A C 1
ATOM 616 O O . GLY A 1 77 ? -9.240 14.985 0.399 1.00 18.93 372 GLY A O 1
ATOM 617 N N . ASP A 1 78 ? -8.593 13.028 -0.463 1.00 20.66 373 ASP A N 1
ATOM 618 C CA . ASP A 1 78 ? -9.823 12.335 -0.092 1.00 19.98 373 ASP A CA 1
ATOM 619 C C . ASP A 1 78 ? -9.677 11.527 1.206 1.00 20.77 373 ASP A C 1
ATOM 620 O O . ASP A 1 78 ? -10.451 10.611 1.446 1.00 21.30 373 ASP A O 1
ATOM 625 N N . ARG A 1 79 ? -8.726 11.887 2.059 1.00 19.83 374 ARG A N 1
ATOM 626 C CA . ARG A 1 79 ? -8.610 11.201 3.352 1.00 17.84 374 ARG A CA 1
ATOM 627 C C . ARG A 1 79 ? -9.863 11.436 4.184 1.00 18.11 374 ARG A C 1
ATOM 628 O O . ARG A 1 79 ? -10.350 12.546 4.291 1.00 19.35 374 ARG A O 1
ATOM 636 N N . LYS A 1 80 ? -10.403 10.371 4.766 1.00 16.14 375 LYS A N 1
ATOM 637 C CA . LYS A 1 80 ? -11.698 10.419 5.444 1.00 13.89 375 LYS A CA 1
ATOM 638 C C . LYS A 1 80 ? -11.623 10.938 6.879 1.00 12.86 375 LYS A C 1
ATOM 639 O O . LYS A 1 80 ? -12.654 11.179 7.473 1.00 16.34 375 LYS A O 1
ATOM 645 N N . GLU A 1 81 ? -10.419 11.220 7.377 1.00 12.60 376 GLU A N 1
ATOM 646 C CA . GLU A 1 81 ? -10.267 11.696 8.770 1.00 12.68 376 GLU A CA 1
ATOM 647 C C . GLU A 1 81 ? -8.941 12.435 8.839 1.00 12.48 376 GLU A C 1
ATOM 648 O O . GLU A 1 81 ? -7.926 11.966 8.325 1.00 11.88 376 GLU A O 1
ATOM 654 N N . TRP A 1 82 ? -8.957 13.571 9.543 1.00 10.67 377 TRP A N 1
ATOM 655 C CA . TRP A 1 82 ? -7.766 14.375 9.795 1.00 10.28 377 TRP A CA 1
ATOM 656 C C . TRP A 1 82 ? -8.199 15.562 10.650 1.00 9.32 377 TRP A C 1
ATOM 657 O O . TRP A 1 82 ? -9.261 16.045 10.500 1.00 9.13 377 TRP A O 1
ATOM 668 N N . HIS A 1 83 ? -7.249 16.057 11.449 1.00 10.02 378 HIS A N 1
ATOM 669 C CA . HIS A 1 83 ? -7.466 17.359 12.115 1.00 9.04 378 HIS A CA 1
ATOM 670 C C . HIS A 1 83 ? -6.122 18.097 12.099 1.00 8.67 378 HIS A C 1
ATOM 671 O O . HIS A 1 83 ? -5.069 17.490 12.287 1.00 10.07 378 HIS A O 1
ATOM 678 N N . ILE A 1 84 ? -6.174 19.387 11.867 1.00 8.26 379 ILE A N 1
ATOM 679 C CA . ILE A 1 84 ? -4.986 20.205 11.745 1.00 8.17 379 ILE A CA 1
ATOM 680 C C . ILE A 1 84 ? -5.225 21.572 12.397 1.00 7.85 379 ILE A C 1
ATOM 681 O O . ILE A 1 84 ? -6.327 22.011 12.557 1.00 8.01 379 ILE A O 1
ATOM 686 N N . GLY A 1 85 ? -4.104 22.217 12.726 1.00 8.16 380 GLY A N 1
ATOM 687 C CA . GLY A 1 85 ? -4.159 23.620 13.198 1.00 8.36 380 GLY A CA 1
ATOM 688 C C . GLY A 1 85 ? -2.858 24.001 13.847 1.00 8.91 380 GLY A C 1
ATOM 689 O O . GLY A 1 85 ? -1.795 23.717 13.318 1.00 8.32 380 GLY A O 1
ATOM 690 N N . VAL A 1 86 ? -2.970 24.633 15.007 1.00 8.41 381 VAL A N 1
ATOM 691 C CA . VAL A 1 86 ? -1.773 25.015 15.787 1.00 8.82 381 VAL A CA 1
ATOM 692 C C . VAL A 1 86 ? -1.969 24.613 17.234 1.00 7.87 381 VAL A C 1
ATOM 693 O O . VAL A 1 86 ? -3.109 24.460 17.704 1.00 8.51 381 VAL A O 1
ATOM 697 N N . CYS A 1 87 ? -0.869 24.439 17.959 1.00 8.60 382 CYS A N 1
ATOM 698 C CA . CYS A 1 87 ? -0.953 24.252 19.392 1.00 8.52 382 CYS A CA 1
ATOM 699 C C . CYS A 1 87 ? 0.217 24.920 20.092 1.00 8.74 382 CYS A C 1
ATOM 700 O O . CYS A 1 87 ? 1.244 25.248 19.505 1.00 9.47 382 CYS A O 1
ATOM 703 N N . SER A 1 88 ? -0.023 25.214 21.364 1.00 9.00 383 SER A N 1
ATOM 704 C CA . SER A 1 88 ? 1.021 25.859 22.205 1.00 10.13 383 SER A CA 1
ATOM 705 C C . SER A 1 88 ? 2.203 24.917 22.405 1.00 10.53 383 SER A C 1
ATOM 706 O O . SER A 1 88 ? 2.059 23.705 22.512 1.00 10.89 383 SER A O 1
ATOM 709 N N . LYS A 1 89 ? 3.382 25.496 22.587 1.00 11.77 384 LYS A N 1
ATOM 710 C CA . LYS A 1 89 ? 4.570 24.717 22.892 1.00 12.29 384 LYS A CA 1
ATOM 711 C C . LYS A 1 89 ? 4.413 23.867 24.137 1.00 13.51 384 LYS A C 1
ATOM 712 O O . LYS A 1 89 ? 4.947 22.723 24.158 1.00 14.41 384 LYS A O 1
ATOM 718 N N . ASN A 1 90 ? 3.671 24.345 25.121 1.00 12.66 385 ASN A N 1
ATOM 719 C CA . ASN A 1 90 ? 3.626 23.693 26.416 1.00 13.42 385 ASN A CA 1
ATOM 720 C C . ASN A 1 90 ? 2.402 22.799 26.596 1.00 13.79 385 ASN A C 1
ATOM 721 O O . ASN A 1 90 ? 2.063 22.436 27.702 1.00 16.56 385 ASN A O 1
ATOM 726 N N . VAL A 1 91 ? 1.721 22.382 25.517 1.00 12.69 386 VAL A N 1
ATOM 727 C CA . VAL A 1 91 ? 0.625 21.446 25.647 1.00 12.70 386 VAL A CA 1
ATOM 728 C C . VAL A 1 91 ? 1.139 20.175 26.386 1.00 13.03 386 VAL A C 1
ATOM 729 O O . VAL A 1 91 ? 2.332 19.793 26.282 1.00 14.54 386 VAL A O 1
ATOM 733 N N . GLN A 1 92 ? 0.191 19.490 26.965 1.00 13.22 387 GLN A N 1
ATOM 734 C CA . GLN A 1 92 ? 0.472 18.208 27.617 1.00 15.78 387 GLN A CA 1
ATOM 735 C C . GLN A 1 92 ? 0.725 17.162 26.547 1.00 15.45 387 GLN A C 1
ATOM 736 O O . GLN A 1 92 ? -0.151 16.832 25.727 1.00 15.78 387 GLN A O 1
ATOM 742 N N . ARG A 1 93 ? 1.950 16.687 26.480 1.00 16.84 388 ARG A N 1
ATOM 743 C CA . ARG A 1 93 ? 2.286 15.659 25.499 1.00 17.28 388 ARG A CA 1
ATOM 744 C C . ARG A 1 93 ? 2.206 14.182 25.950 1.00 15.89 388 ARG A C 1
ATOM 745 O O . ARG A 1 93 ? 2.116 13.281 25.119 1.00 15.94 388 ARG A O 1
ATOM 753 N N . LYS A 1 94 ? 2.288 13.984 27.256 1.00 15.15 389 LYS A N 1
ATOM 754 C CA . LYS A 1 94 ? 2.179 12.656 27.849 1.00 16.83 389 LYS A CA 1
ATOM 755 C C . LYS A 1 94 ? 0.802 12.477 28.475 1.00 17.51 389 LYS A C 1
ATOM 756 O O . LYS A 1 94 ? 0.391 13.273 29.301 1.00 21.53 389 LYS A O 1
ATOM 762 N N . GLY A 1 95 ? 0.091 11.442 28.050 1.00 17.96 390 GLY A N 1
ATOM 763 C CA . GLY A 1 95 ? -1.328 11.226 28.387 1.00 18.82 390 GLY A CA 1
ATOM 764 C C . GLY A 1 95 ? -2.253 11.965 27.409 1.00 18.95 390 GLY A C 1
ATOM 765 O O . GLY A 1 95 ? -1.782 12.708 26.565 1.00 19.47 390 GLY A O 1
ATOM 766 N N . ALA A 1 96 ? -3.532 11.617 27.349 1.00 21.42 391 ALA A N 1
ATOM 767 C CA . ALA A 1 96 ? -4.429 12.235 26.355 1.00 24.45 391 ALA A CA 1
ATOM 768 C C . ALA A 1 96 ? -5.331 13.221 27.045 1.00 19.76 391 ALA A C 1
ATOM 769 O O . ALA A 1 96 ? -6.164 12.846 27.854 1.00 33.35 391 ALA A O 1
ATOM 771 N N . VAL A 1 97 ? -5.099 14.494 26.830 1.00 23.03 392 VAL A N 1
ATOM 772 C CA . VAL A 1 97 ? -5.987 15.525 27.321 1.00 21.94 392 VAL A CA 1
ATOM 773 C C . VAL A 1 97 ? -6.936 15.897 26.180 1.00 21.23 392 VAL A C 1
ATOM 774 O O . VAL A 1 97 ? -6.695 15.606 25.002 1.00 20.20 392 VAL A O 1
ATOM 778 N N . LYS A 1 98 ? -8.074 16.456 26.494 1.00 19.06 393 LYS A N 1
ATOM 779 C CA . LYS A 1 98 ? -8.950 16.780 25.398 1.00 19.40 393 LYS A CA 1
ATOM 780 C C . LYS A 1 98 ? -8.339 17.892 24.535 1.00 15.89 393 LYS A C 1
ATOM 781 O O . LYS A 1 98 ? -7.795 18.845 25.022 1.00 17.18 393 LYS A O 1
ATOM 787 N N . MET A 1 99 ? -8.381 17.684 23.224 1.00 15.83 394 MET A N 1
ATOM 788 C CA . MET A 1 99 ? -7.800 18.686 22.297 1.00 14.10 394 MET A CA 1
ATOM 789 C C . MET A 1 99 ? -8.747 19.850 22.040 1.00 12.72 394 MET A C 1
ATOM 790 O O . MET A 1 99 ? -9.699 19.750 21.266 1.00 12.68 394 MET A O 1
ATOM 795 N N . THR A 1 100 ? -8.606 20.892 22.851 1.00 12.48 395 THR A N 1
ATOM 796 C CA . THR A 1 100 ? -9.439 22.062 22.820 1.00 12.19 395 THR A CA 1
ATOM 797 C C . THR A 1 100 ? -8.597 23.307 23.036 1.00 10.29 395 THR A C 1
ATOM 798 O O . THR A 1 100 ? -7.455 23.204 23.516 1.00 10.99 395 THR A O 1
ATOM 802 N N . PRO A 1 101 ? -9.159 24.476 22.761 1.00 10.58 396 PRO A N 1
ATOM 803 C CA . PRO A 1 101 ? -8.385 25.667 22.960 1.00 11.02 396 PRO A CA 1
ATOM 804 C C . PRO A 1 101 ? -7.978 25.848 24.437 1.00 12.73 396 PRO A C 1
ATOM 805 O O . PRO A 1 101 ? -6.861 26.261 24.728 1.00 13.39 396 PRO A O 1
ATOM 809 N N . GLU A 1 102 ? -8.835 25.408 25.364 1.00 12.73 397 GLU A N 1
ATOM 810 C CA . GLU A 1 102 ? -8.507 25.494 26.826 1.00 14.36 397 GLU A CA 1
ATOM 811 C C . GLU A 1 102 ? -7.190 24.784 27.085 1.00 14.87 397 GLU A C 1
ATOM 812 O O . GLU A 1 102 ? -6.428 25.189 28.014 1.00 18.02 397 GLU A O 1
ATOM 818 N N . ASN A 1 103 ? -6.935 23.660 26.404 1.00 13.05 398 ASN A N 1
ATOM 819 C CA . ASN A 1 103 ? -5.751 22.852 26.567 1.00 14.46 398 ASN A CA 1
ATOM 820 C C . ASN A 1 103 ? -4.634 23.173 25.566 1.00 10.93 398 ASN A C 1
ATOM 821 O O . ASN A 1 103 ? -3.672 22.473 25.498 1.00 14.12 398 ASN A O 1
ATOM 826 N N . GLY A 1 104 ? -4.805 24.284 24.855 1.00 10.73 399 GLY A N 1
ATOM 827 C CA . GLY A 1 104 ? -3.722 24.747 23.991 1.00 10.86 399 GLY A CA 1
ATOM 828 C C . GLY A 1 104 ? -3.699 24.243 22.545 1.00 9.61 399 GLY A C 1
ATOM 829 O O . GLY A 1 104 ? -2.669 24.316 21.905 1.00 9.49 399 GLY A O 1
ATOM 830 N N . PHE A 1 105 ? -4.861 23.816 22.064 1.00 9.80 400 PHE A N 1
ATOM 831 C CA . PHE A 1 105 ? -5.009 23.369 20.670 1.00 9.31 400 PHE A CA 1
ATOM 832 C C . PHE A 1 105 ? -6.094 24.175 19.956 1.00 8.91 400 PHE A C 1
ATOM 833 O O . PHE A 1 105 ? -7.203 24.277 20.472 1.00 9.89 400 PHE A O 1
ATOM 841 N N . TRP A 1 106 ? -5.768 24.669 18.762 1.00 8.52 401 TRP A N 1
ATOM 842 C CA . TRP A 1 106 ? -6.729 25.376 17.912 1.00 8.23 401 TRP A CA 1
ATOM 843 C C . TRP A 1 106 ? -6.734 24.673 16.544 1.00 8.11 401 TRP A C 1
ATOM 844 O O . TRP A 1 106 ? -5.852 24.879 15.726 1.00 8.52 401 TRP A O 1
ATOM 855 N N . THR A 1 107 ? -7.659 23.738 16.452 1.00 8.82 402 THR A N 1
ATOM 856 C CA . THR A 1 107 ? -7.702 22.769 15.359 1.00 8.53 402 THR A CA 1
ATOM 857 C C . THR A 1 107 ? -9.112 22.575 14.863 1.00 8.47 402 THR A C 1
ATOM 858 O O . THR A 1 107 ? -10.110 22.784 15.556 1.00 8.56 402 THR A O 1
ATOM 862 N N A MET A 1 108 ? -9.189 22.283 13.573 0.50 8.21 403 MET A N 1
ATOM 863 N N B MET A 1 108 ? -9.135 21.968 13.672 0.50 8.19 403 MET A N 1
ATOM 864 C CA A MET A 1 108 ? -10.434 21.739 12.994 0.50 8.44 403 MET A CA 1
ATOM 865 C CA B MET A 1 108 ? -10.392 21.624 13.015 0.50 9.42 403 MET A CA 1
ATOM 866 C C A MET A 1 108 ? -10.144 20.533 12.126 0.50 9.44 403 MET A C 1
ATOM 867 C C B MET A 1 108 ? -10.110 20.522 12.079 0.50 9.78 403 MET A C 1
ATOM 868 O O A MET A 1 108 ? -9.020 20.103 12.008 0.50 8.84 403 MET A O 1
ATOM 869 O O B MET A 1 108 ? -8.949 20.285 11.700 0.50 8.51 403 MET A O 1
ATOM 878 N N . GLY A 1 109 ? -11.190 19.861 11.668 1.00 9.22 404 GLY A N 1
ATOM 879 C CA . GLY A 1 109 ? -10.957 18.772 10.745 1.00 10.10 404 GLY A CA 1
ATOM 880 C C . GLY A 1 109 ? -12.188 18.001 10.355 1.00 10.19 404 GLY A C 1
ATOM 881 O O . GLY A 1 109 ? -13.264 18.515 10.371 1.00 10.78 404 GLY A O 1
ATOM 882 N N . LEU A 1 110 ? -11.903 16.776 9.969 1.00 10.03 405 LEU A N 1
ATOM 883 C CA . LEU A 1 110 ? -12.850 15.869 9.357 1.00 10.52 405 LEU A CA 1
ATOM 884 C C . LEU A 1 110 ? -12.816 14.560 10.154 1.00 9.65 405 LEU A C 1
ATOM 885 O O . LEU A 1 110 ? -11.794 13.997 10.400 1.00 10.42 405 LEU A O 1
ATOM 890 N N . THR A 1 111 ? -14.019 14.086 10.480 1.00 10.66 406 THR A N 1
ATOM 891 C CA . THR A 1 111 ? -14.178 12.770 11.014 1.00 11.31 406 THR A CA 1
ATOM 892 C C . THR A 1 111 ? -15.235 11.965 10.281 1.00 11.49 406 THR A C 1
ATOM 893 O O . THR A 1 111 ? -16.165 12.519 9.703 1.00 12.37 406 THR A O 1
ATOM 897 N N . ASP A 1 112 ? -15.101 10.667 10.328 1.00 13.03 407 ASP A N 1
ATOM 898 C CA . ASP A 1 112 ? -16.172 9.789 9.800 1.00 14.70 407 ASP A CA 1
ATOM 899 C C . ASP A 1 112 ? -16.539 10.149 8.355 1.00 14.88 407 ASP A C 1
ATOM 900 O O . ASP A 1 112 ? -17.726 10.152 7.987 1.00 16.80 407 ASP A O 1
ATOM 905 N N . GLY A 1 113 ? -15.533 10.456 7.551 1.00 15.22 408 GLY A N 1
ATOM 906 C CA . GLY A 1 113 ? -15.699 10.669 6.128 1.00 16.23 408 GLY A CA 1
ATOM 907 C C . GLY A 1 113 ? -16.253 11.967 5.703 1.00 15.27 408 GLY A C 1
ATOM 908 O O . GLY A 1 113 ? -15.741 12.495 4.714 1.00 17.27 408 GLY A O 1
ATOM 909 N N . ASN A 1 114 ? -17.267 12.506 6.366 1.00 14.90 409 ASN A N 1
ATOM 910 C CA . ASN A 1 114 ? -17.888 13.741 5.900 1.00 17.22 409 ASN A CA 1
ATOM 911 C C . ASN A 1 114 ? -18.471 14.618 7.003 1.00 16.08 409 ASN A C 1
ATOM 912 O O . ASN A 1 114 ? -19.311 15.468 6.751 1.00 18.00 409 ASN A O 1
ATOM 917 N N . LYS A 1 115 ? -18.000 14.465 8.258 1.00 15.06 410 LYS A N 1
ATOM 918 C CA . LYS A 1 115 ? -18.414 15.342 9.352 1.00 13.56 410 LYS A CA 1
ATOM 919 C C . LYS A 1 115 ? -17.255 16.294 9.617 1.00 12.56 410 LYS A C 1
ATOM 920 O O . LYS A 1 115 ? -16.247 15.932 10.255 1.00 11.93 410 LYS A O 1
ATOM 926 N N . TYR A 1 116 ? -17.401 17.525 9.150 1.00 12.28 411 TYR A N 1
ATOM 927 C CA . TYR A 1 116 ? -16.398 18.550 9.434 1.00 12.84 411 TYR A CA 1
ATOM 928 C C . TYR A 1 116 ? -16.758 19.286 10.706 1.00 12.31 411 TYR A C 1
ATOM 929 O O . TYR A 1 116 ? -17.904 19.642 10.934 1.00 11.45 411 TYR A O 1
ATOM 938 N N . ARG A 1 117 ? -15.707 19.634 11.483 1.00 10.54 412 ARG A N 1
ATOM 939 C CA . ARG A 1 117 ? -15.951 20.197 12.794 1.00 10.03 412 ARG A CA 1
ATOM 940 C C . ARG A 1 117 ? -14.732 20.931 13.330 1.00 9.44 412 ARG A C 1
ATOM 941 O O . ARG A 1 117 ? -13.621 20.679 12.883 1.00 10.67 412 ARG A O 1
ATOM 949 N N . THR A 1 118 ? -14.991 21.768 14.329 1.00 10.06 413 THR A N 1
ATOM 950 C CA . THR A 1 118 ? -13.920 22.301 15.137 1.00 9.85 413 THR A CA 1
ATOM 951 C C . THR A 1 118 ? -13.729 21.446 16.375 1.00 10.52 413 THR A C 1
ATOM 952 O O . THR A 1 118 ? -14.692 20.804 16.879 1.00 12.01 413 THR A O 1
ATOM 956 N N . LEU A 1 119 ? -12.499 21.353 16.851 1.00 10.17 414 LEU A N 1
ATOM 957 C CA . LEU A 1 119 ? -12.201 20.652 18.121 1.00 9.35 414 LEU A CA 1
ATOM 958 C C . LEU A 1 119 ? -12.367 21.650 19.280 1.00 9.89 414 LEU A C 1
ATOM 959 O O . LEU A 1 119 ? -11.403 22.245 19.772 1.00 10.60 414 LEU A O 1
ATOM 964 N N . THR A 1 120 ? -13.613 21.874 19.649 1.00 10.83 415 THR A N 1
ATOM 965 C CA . THR A 1 120 ? -13.996 22.854 20.661 1.00 11.10 415 THR A CA 1
ATOM 966 C C . THR A 1 120 ? -15.114 22.260 21.536 1.00 12.36 415 THR A C 1
ATOM 967 O O . THR A 1 120 ? -15.764 21.2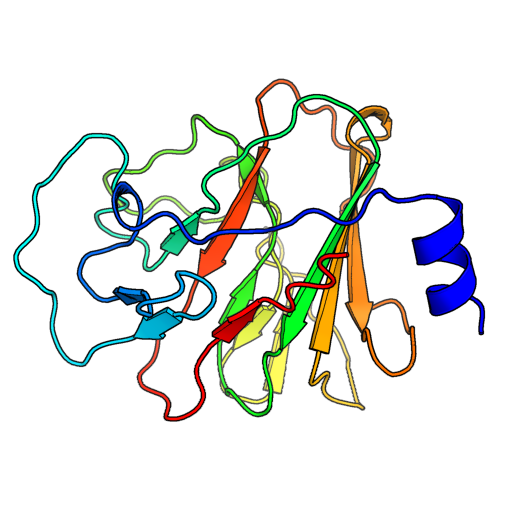79 21.146 1.00 13.37 415 THR A O 1
ATOM 971 N N . GLU A 1 121 ? -15.418 22.968 22.632 1.00 13.00 416 GLU A N 1
ATOM 972 C CA . GLU A 1 121 ? -16.538 22.660 23.534 1.00 14.25 416 GLU A CA 1
ATOM 973 C C . GLU A 1 121 ? -17.410 23.924 23.689 1.00 13.83 416 GLU A C 1
ATOM 974 O O . GLU A 1 121 ? -17.021 24.877 24.361 1.00 18.16 416 GLU A O 1
ATOM 980 N N . PRO A 1 122 ? -18.594 23.957 23.117 1.00 15.03 417 PRO A N 1
ATOM 981 C CA . PRO A 1 122 ? -19.197 22.890 22.337 1.00 13.95 417 PRO A CA 1
ATOM 982 C C . PRO A 1 122 ? -18.542 22.832 20.937 1.00 12.74 417 PRO A C 1
ATOM 983 O O . PRO A 1 122 ? -17.861 23.781 20.515 1.00 12.78 417 PRO A O 1
ATOM 987 N N . ARG A 1 123 ? -18.739 21.730 20.248 1.00 13.60 418 ARG A N 1
ATOM 988 C CA . ARG A 1 123 ? -18.285 21.561 18.881 1.00 13.59 418 ARG A CA 1
ATOM 989 C C . ARG A 1 123 ? -19.031 22.495 17.943 1.00 14.23 418 ARG A C 1
ATOM 990 O O . ARG A 1 123 ? -20.222 22.666 18.102 1.00 14.57 418 ARG A O 1
ATOM 998 N N . THR A 1 124 ? -18.357 23.058 16.963 1.00 13.68 419 THR A N 1
ATOM 999 C CA . THR A 1 124 ? -19.004 23.678 15.830 1.00 14.30 419 THR A CA 1
ATOM 1000 C C . THR A 1 124 ? -18.964 22.741 14.664 1.00 13.48 419 THR A C 1
ATOM 1001 O O . THR A 1 124 ? -17.887 22.307 14.247 1.00 13.52 419 THR A O 1
ATOM 1005 N N . ASN A 1 125 ? -20.138 22.334 14.192 1.00 15.49 420 ASN A N 1
ATOM 1006 C CA . ASN A 1 125 ? -20.241 21.550 12.966 1.00 15.39 420 ASN A CA 1
ATOM 1007 C C . ASN A 1 125 ? -20.200 22.439 11.741 1.00 18.14 420 ASN A C 1
ATOM 1008 O O . ASN A 1 125 ? -20.907 23.433 11.667 1.00 21.02 420 ASN A O 1
ATOM 1013 N N . LEU A 1 126 ? -19.328 22.129 10.826 1.00 14.50 421 LEU A N 1
ATOM 1014 C CA . LEU A 1 126 ? -19.035 22.997 9.678 1.00 15.33 421 LEU A CA 1
ATOM 1015 C C . LEU A 1 126 ? -19.648 22.380 8.422 1.00 16.62 421 LEU A C 1
ATOM 1016 O O . LEU A 1 126 ? -19.271 21.302 7.999 1.00 19.97 421 LEU A O 1
ATOM 1021 N N . LYS A 1 127 ? -20.483 23.148 7.749 1.00 18.29 422 LYS A N 1
ATOM 1022 C CA . LYS A 1 127 ? -21.184 22.634 6.572 1.00 18.98 422 LYS A CA 1
ATOM 1023 C C . LYS A 1 127 ? -20.322 22.993 5.373 1.00 17.31 422 LYS A C 1
ATOM 1024 O O . LYS A 1 127 ? -20.263 24.142 4.991 1.00 21.52 422 LYS A O 1
ATOM 1030 N N . LEU A 1 128 ? -19.692 21.991 4.770 1.00 19.89 423 LEU A N 1
ATOM 1031 C CA . LEU A 1 128 ? -18.852 22.126 3.584 1.00 22.49 423 LEU A CA 1
ATOM 1032 C C . LEU A 1 128 ? -19.423 21.233 2.455 1.00 24.32 423 LEU A C 1
ATOM 1033 O O . LEU A 1 128 ? -18.943 20.114 2.241 1.00 25.76 423 LEU A O 1
ATOM 1038 N N . PRO A 1 129 ? -20.494 21.691 1.810 1.00 34.02 424 PRO A N 1
ATOM 1039 C CA . PRO A 1 129 ? -21.050 20.892 0.704 1.00 40.98 424 PRO A CA 1
ATOM 1040 C C . PRO A 1 129 ? -20.063 20.631 -0.448 1.00 37.75 424 PRO A C 1
ATOM 1041 O O . PRO A 1 129 ? -20.241 19.649 -1.171 1.00 38.82 424 PRO A O 1
ATOM 1045 N N . LYS A 1 130 ? -19.025 21.463 -0.593 1.00 34.36 425 LYS A N 1
ATOM 1046 C CA . LYS A 1 130 ? -17.807 21.049 -1.294 1.00 31.54 425 LYS A CA 1
ATOM 1047 C C . LYS A 1 130 ? -16.696 20.628 -0.344 1.00 28.04 425 LYS A C 1
ATOM 1048 O O . LYS A 1 130 ? -16.184 21.454 0.420 1.00 25.32 425 LYS A O 1
ATOM 1054 N N . PRO A 1 131 ? -16.265 19.373 -0.425 1.00 21.20 426 PRO A N 1
ATOM 1055 C CA . PRO A 1 131 ? -15.238 18.917 0.490 1.00 20.78 426 PRO A CA 1
ATOM 1056 C C . PRO A 1 131 ? -13.898 19.477 0.068 1.00 20.87 426 PRO A C 1
ATOM 1057 O O . PRO A 1 131 ? -13.483 19.310 -1.083 1.00 25.34 426 PRO A O 1
ATOM 1061 N N . PRO A 1 132 ? -13.145 20.037 1.024 1.00 18.67 427 PRO A N 1
ATOM 1062 C CA . PRO A 1 132 ? -11.853 20.547 0.600 1.00 17.53 427 PRO A CA 1
ATOM 1063 C C . PRO A 1 132 ? -10.840 19.473 0.340 1.00 16.18 427 PRO A C 1
ATOM 1064 O O . PRO A 1 132 ? -10.833 18.411 1.025 1.00 19.19 427 PRO A O 1
ATOM 1068 N N . LYS A 1 133 ? -9.970 19.684 -0.648 1.00 16.56 428 LYS A N 1
ATOM 1069 C CA . LYS A 1 133 ? -8.869 18.822 -0.875 1.00 15.52 428 LYS A CA 1
ATOM 1070 C C . LYS A 1 133 ? -7.555 19.398 -0.371 1.00 15.02 428 LYS A C 1
ATOM 1071 O O . LYS A 1 133 ? -6.605 18.706 -0.205 1.00 14.88 428 LYS A O 1
ATOM 1077 N N . LYS A 1 134 ? -7.525 20.725 -0.290 1.00 15.38 429 LYS A N 1
ATOM 1078 C CA . LYS A 1 134 ? -6.341 21.410 0.201 1.00 14.24 429 LYS A CA 1
ATOM 1079 C C . LYS A 1 134 ? -6.856 22.520 1.091 1.00 13.03 429 LYS A C 1
ATOM 1080 O O . LYS A 1 134 ? -7.777 23.233 0.786 1.00 14.11 429 LYS A O 1
ATOM 1086 N N . VAL A 1 135 ? -6.276 22.555 2.323 1.00 13.40 430 VAL A N 1
ATOM 1087 C CA . VAL A 1 135 ? -6.644 23.473 3.387 1.00 12.36 430 VAL A CA 1
ATOM 1088 C C . VAL A 1 135 ? -5.485 24.412 3.711 1.00 10.11 430 VAL A C 1
ATOM 1089 O O . VAL A 1 135 ? -4.406 23.974 3.960 1.00 11.94 430 VAL A O 1
ATOM 1093 N N . GLY A 1 136 ? -5.822 25.704 3.660 1.00 11.35 431 GLY A N 1
ATOM 1094 C CA . GLY A 1 136 ? -4.871 26.719 4.091 1.00 10.50 431 GLY A CA 1
ATOM 1095 C C . GLY A 1 136 ? -5.114 27.032 5.555 1.00 9.57 431 GLY A C 1
ATOM 1096 O O . GLY A 1 136 ? -6.221 27.303 5.945 1.00 10.77 431 GLY A O 1
ATOM 1097 N N . VAL A 1 137 ? -3.988 27.093 6.298 1.00 10.15 432 VAL A N 1
ATOM 1098 C CA . VAL A 1 137 ? -3.951 27.375 7.746 1.00 8.55 432 VAL A CA 1
ATOM 1099 C C . VAL A 1 137 ? -3.198 28.705 7.920 1.00 9.28 432 VAL A C 1
ATOM 1100 O O . VAL A 1 137 ? -2.072 28.825 7.425 1.00 9.91 432 VAL A O 1
ATOM 1104 N N . PHE A 1 138 ? -3.858 29.670 8.522 1.00 9.10 433 PHE A N 1
ATOM 1105 C CA . PHE A 1 138 ? -3.364 31.033 8.625 1.00 10.45 433 PHE A CA 1
ATOM 1106 C C . PHE A 1 138 ? -3.275 31.426 10.076 1.00 10.00 433 PHE A C 1
ATOM 1107 O O . PHE A 1 138 ? -4.243 31.320 10.813 1.00 11.88 433 PHE A O 1
ATOM 1115 N N . LEU A 1 139 ? -2.092 31.895 10.441 1.00 9.85 434 LEU A N 1
ATOM 1116 C CA . LEU A 1 139 ? -1.796 32.372 11.780 1.00 11.17 434 LEU A CA 1
ATOM 1117 C C . LEU A 1 139 ? -1.493 33.867 11.745 1.00 11.01 434 LEU A C 1
ATOM 1118 O O . LEU A 1 139 ? -0.534 34.269 11.089 1.00 12.72 434 LEU A O 1
ATOM 1123 N N . ASP A 1 140 ? -2.248 34.638 12.492 1.00 11.28 435 ASP A N 1
ATOM 1124 C CA . ASP A 1 140 ? -1.885 36.020 12.803 1.00 12.44 435 ASP A CA 1
ATOM 1125 C C . ASP A 1 140 ? -1.720 36.122 14.298 1.00 11.11 435 ASP A C 1
ATOM 1126 O O . ASP A 1 140 ? -2.649 36.130 15.009 1.00 11.47 435 ASP A O 1
ATOM 1131 N N . TYR A 1 141 ? -0.449 36.066 14.697 1.00 11.25 436 TYR A N 1
ATOM 1132 C CA . TYR A 1 141 ? -0.149 35.873 16.086 1.00 11.30 436 TYR A CA 1
ATOM 1133 C C . TYR A 1 141 ? -0.682 37.052 16.916 1.00 11.77 436 TYR A C 1
ATOM 1134 O O . TYR A 1 141 ? -1.371 36.863 17.855 1.00 12.72 436 TYR A O 1
ATOM 1143 N N . GLU A 1 142 ? -0.386 38.276 16.459 1.00 12.82 437 GLU A N 1
ATOM 1144 C CA . GLU A 1 142 ? -0.749 39.492 17.231 1.00 15.18 437 GLU A CA 1
ATOM 1145 C C . GLU A 1 142 ? -2.231 39.770 17.312 1.00 15.71 437 GLU A C 1
ATOM 1146 O O . GLU A 1 142 ? -2.685 40.249 18.306 1.00 16.80 437 GLU A O 1
ATOM 1152 N N . THR A 1 143 ? -2.998 39.419 16.264 1.00 15.96 438 THR A N 1
ATOM 1153 C CA . THR A 1 143 ? -4.459 39.593 16.327 1.00 15.03 438 THR A CA 1
ATOM 1154 C C . THR A 1 143 ? -5.119 38.404 16.993 1.00 14.27 438 THR A C 1
ATOM 1155 O O . THR A 1 143 ? -6.229 38.481 17.456 1.00 15.65 438 THR A O 1
ATOM 1159 N N . GLY A 1 144 ? -4.381 37.292 17.067 1.00 13.73 439 GLY A N 1
ATOM 1160 C CA . GLY A 1 144 ? -4.876 36.089 17.696 1.00 12.97 439 GLY A CA 1
ATOM 1161 C C . GLY A 1 144 ? -5.863 35.270 16.830 1.00 11.89 439 GLY A C 1
ATOM 1162 O O . GLY A 1 144 ? -6.737 34.624 17.352 1.00 13.02 439 GLY A O 1
ATOM 1163 N N . ASP A 1 145 ? -5.803 35.452 15.530 1.00 11.22 440 ASP A N 1
ATOM 1164 C CA . ASP A 1 145 ? -6.749 34.775 14.623 1.00 10.65 440 ASP A CA 1
ATOM 1165 C C . ASP A 1 145 ? -6.055 33.610 13.918 1.00 10.67 440 ASP A C 1
ATOM 1166 O O . ASP A 1 145 ? -5.016 33.769 13.307 1.00 11.32 440 ASP A O 1
ATOM 1171 N N . ILE A 1 146 ? -6.675 32.433 14.019 1.00 10.38 441 ILE A N 1
ATOM 1172 C CA . ILE A 1 146 ? -6.248 31.243 13.326 1.00 9.91 441 ILE A CA 1
ATOM 1173 C C . ILE A 1 146 ? -7.372 30.882 12.357 1.00 9.62 441 ILE A C 1
ATOM 1174 O O . ILE A 1 146 ? -8.475 30.578 12.776 1.00 9.90 441 ILE A O 1
ATOM 1179 N N . SER A 1 147 ? -7.068 30.965 11.071 1.00 9.53 442 SER A N 1
ATOM 1180 C CA . SER A 1 147 ? -8.100 30.769 10.032 1.00 10.82 442 SER A CA 1
ATOM 1181 C C . SER A 1 147 ? -7.784 29.564 9.200 1.00 9.43 442 SER A C 1
ATOM 1182 O O . SER A 1 147 ? -6.641 29.243 8.905 1.00 10.75 442 SER A O 1
ATOM 1185 N N . PHE A 1 148 ? -8.863 28.981 8.688 1.00 9.85 443 PHE A N 1
ATOM 1186 C CA . PHE A 1 148 ? -8.812 27.819 7.809 1.00 11.08 443 PHE A CA 1
ATOM 1187 C C . PHE A 1 148 ? -9.657 28.136 6.565 1.00 9.76 443 PHE A C 1
ATOM 1188 O O . PHE A 1 148 ? -10.762 28.616 6.654 1.00 11.02 443 PHE A O 1
ATOM 1196 N N . TYR A 1 149 ? -9.033 27.845 5.422 1.00 11.18 444 TYR A N 1
ATOM 1197 C CA . TYR A 1 149 ? -9.666 28.134 4.115 1.00 11.11 444 TYR A CA 1
ATOM 1198 C C . TYR A 1 149 ? -9.540 26.908 3.288 1.00 10.80 444 TYR A C 1
ATOM 1199 O O . TYR A 1 149 ? -8.627 26.173 3.337 1.00 11.63 444 TYR A O 1
ATOM 1208 N N . ASN A 1 150 ? -10.506 26.784 2.363 1.00 13.04 445 ASN A N 1
ATOM 1209 C CA . ASN A 1 150 ? -10.315 25.870 1.231 1.00 13.30 445 ASN A CA 1
ATOM 1210 C C . ASN A 1 150 ? -9.312 26.540 0.248 1.00 13.54 445 ASN A C 1
ATOM 1211 O O . ASN A 1 150 ? -9.589 27.665 -0.223 1.00 13.98 445 ASN A O 1
ATOM 1216 N N . ALA A 1 151 ? -8.144 25.942 0.091 1.00 12.25 446 ALA A N 1
ATOM 1217 C CA . ALA A 1 151 ? -6.989 26.583 -0.560 1.00 15.21 446 ALA A CA 1
ATOM 1218 C C . ALA A 1 151 ? -7.075 26.558 -2.101 1.00 16.89 446 ALA A C 1
ATOM 1219 O O . ALA A 1 151 ? -6.217 27.165 -2.780 1.00 18.11 446 ALA A O 1
ATOM 1221 N N . VAL A 1 152 ? -8.057 25.804 -2.610 1.00 17.51 447 VAL A N 1
ATOM 1222 C CA . VAL A 1 152 ? -8.396 25.795 -4.073 1.00 17.66 447 VAL A CA 1
ATOM 1223 C C . VAL A 1 152 ? -9.402 26.830 -4.463 1.00 17.42 447 VAL A C 1
ATOM 1224 O O . VAL A 1 152 ? -9.094 27.672 -5.345 1.00 21.63 447 VAL A O 1
ATOM 1228 N N . ASP A 1 153 ? -10.570 26.856 -3.875 1.00 16.10 448 ASP A N 1
ATOM 1229 C CA . ASP A 1 153 ? -11.560 27.850 -4.228 1.00 18.98 448 ASP A CA 1
ATOM 1230 C C . ASP A 1 153 ? -11.553 29.118 -3.380 1.00 18.85 448 ASP A C 1
ATOM 1231 O O . ASP A 1 153 ? -12.372 30.035 -3.595 1.00 18.11 448 ASP A O 1
ATOM 1236 N N . GLY A 1 154 ? -10.679 29.124 -2.343 1.00 15.92 449 GLY A N 1
ATOM 1237 C CA . GLY A 1 154 ? -10.538 30.263 -1.461 1.00 13.63 449 GLY A CA 1
ATOM 1238 C C . GLY A 1 154 ? -11.614 30.493 -0.415 1.00 12.74 449 GLY A C 1
ATOM 1239 O O . GLY A 1 154 ? -11.541 31.479 0.308 1.00 15.16 449 GLY A O 1
ATOM 1240 N N . SER A 1 155 ? -12.584 29.593 -0.247 1.00 12.40 450 SER A N 1
ATOM 1241 C CA . SER A 1 155 ? -13.687 29.896 0.657 1.00 13.29 450 SER A CA 1
ATOM 1242 C C . SER A 1 155 ? -13.271 29.662 2.121 1.00 11.90 450 SER A C 1
ATOM 1243 O O . SER A 1 155 ? -12.448 28.764 2.432 1.00 14.34 450 SER A O 1
ATOM 1246 N N . HIS A 1 156 ? -13.756 30.553 2.921 1.00 14.68 451 HIS A N 1
ATOM 1247 C CA . HIS A 1 156 ? -13.520 30.465 4.347 1.00 14.67 451 HIS A CA 1
ATOM 1248 C C . HIS A 1 156 ? -14.208 29.252 4.996 1.00 14.75 451 HIS A C 1
ATOM 1249 O O . HIS A 1 156 ? -15.390 28.970 4.745 1.00 16.39 451 HIS A O 1
ATOM 1256 N N . ILE A 1 157 ? -13.468 28.559 5.871 1.00 13.98 452 ILE A N 1
ATOM 1257 C CA . ILE A 1 157 ? -14.013 27.418 6.612 1.00 13.32 452 ILE A CA 1
ATOM 1258 C C . ILE A 1 157 ? -14.321 27.767 8.062 1.00 12.89 452 ILE A C 1
ATOM 1259 O O . ILE A 1 157 ? -15.446 27.635 8.519 1.00 14.54 452 ILE A O 1
ATOM 1264 N N . HIS A 1 158 ? -13.332 28.323 8.774 1.00 12.20 453 HIS A N 1
ATOM 1265 C CA . HIS A 1 158 ? -13.484 28.647 10.201 1.00 10.96 453 HIS A CA 1
ATOM 1266 C C . HIS A 1 158 ? -12.357 29.563 10.616 1.00 8.80 453 HIS A C 1
ATOM 1267 O O . HIS A 1 158 ? -11.266 29.354 10.159 1.00 9.93 453 HIS A O 1
ATOM 1274 N N . THR A 1 159 ? -12.662 30.447 11.531 1.00 10.10 454 THR A N 1
ATOM 1275 C CA . THR A 1 159 ? -11.640 31.195 12.223 1.00 11.81 454 THR A CA 1
ATOM 1276 C C . THR A 1 159 ? -11.850 31.130 13.702 1.00 10.63 454 THR A C 1
ATOM 1277 O O . THR A 1 159 ? -12.941 31.360 14.189 1.00 11.47 454 THR A O 1
ATOM 1281 N N . PHE A 1 160 ? -10.754 30.828 14.412 1.00 10.27 455 PHE A N 1
ATOM 1282 C CA . PHE A 1 160 ? -10.673 31.091 15.843 1.00 10.58 455 PHE A CA 1
ATOM 1283 C C . PHE A 1 160 ? -10.294 32.566 16.010 1.00 11.12 455 PHE A C 1
ATOM 1284 O O . PHE A 1 160 ? -9.235 32.972 15.530 1.00 11.45 455 PHE A O 1
ATOM 1292 N N . LEU A 1 161 ? -11.184 33.360 16.574 1.00 11.50 456 LEU A N 1
ATOM 1293 C CA . LEU A 1 161 ? -10.966 34.790 16.624 1.00 11.93 456 LEU A CA 1
ATOM 1294 C C . LEU A 1 161 ? -10.352 35.295 17.958 1.00 13.66 456 LEU A C 1
ATOM 1295 O O . LEU A 1 161 ? -10.789 34.919 19.040 1.00 13.83 456 LEU A O 1
ATOM 1300 N N A ASP A 1 162 ? -9.309 36.129 17.785 0.50 12.52 457 ASP A N 1
ATOM 1301 N N B ASP A 1 162 ? -9.604 36.385 17.902 0.50 14.48 457 ASP A N 1
ATOM 1302 C CA A ASP A 1 162 ? -8.831 37.082 18.809 0.50 12.25 457 ASP A CA 1
ATOM 1303 C CA B ASP A 1 162 ? -9.176 37.112 19.127 0.50 13.89 457 ASP A CA 1
ATOM 1304 C C A ASP 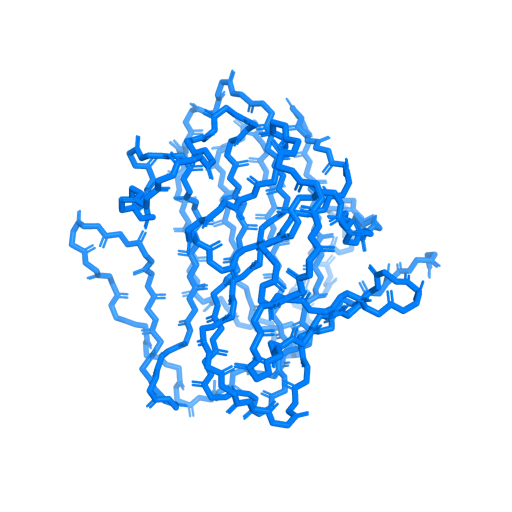A 1 162 ? -8.352 36.405 20.111 0.50 12.15 457 ASP A C 1
ATOM 1305 C C B ASP A 1 162 ? -8.595 36.235 20.263 0.50 13.71 457 ASP A C 1
ATOM 1306 O O A ASP A 1 162 ? -8.600 36.822 21.203 0.50 11.72 457 ASP A O 1
ATOM 1307 O O B ASP A 1 162 ? -8.935 36.441 21.416 0.50 17.22 457 ASP A O 1
ATOM 1316 N N . VAL A 1 163 ? -7.673 35.317 19.931 1.00 13.02 458 VAL A N 1
ATOM 1317 C CA . VAL A 1 163 ? -6.976 34.619 21.028 1.00 11.71 458 VAL A CA 1
ATOM 1318 C C . VAL A 1 163 ? -5.790 35.467 21.529 1.00 13.02 458 VAL A C 1
ATOM 1319 O O . VAL A 1 163 ? -4.975 35.945 20.740 1.00 16.56 458 VAL A O 1
ATOM 1323 N N . SER A 1 164 ? -5.642 35.574 22.855 1.00 11.75 459 SER A N 1
ATOM 1324 C CA . SER A 1 164 ? -4.415 36.180 23.421 1.00 11.98 459 SER A CA 1
ATOM 1325 C C . SER A 1 164 ? -3.360 35.133 23.608 1.00 12.56 459 SER A C 1
ATOM 1326 O O . SER A 1 164 ? -3.306 34.525 24.657 1.00 16.90 459 SER A O 1
ATOM 1329 N N . PHE A 1 165 ? -2.563 34.859 22.604 1.00 11.91 460 PHE A N 1
ATOM 1330 C CA . PHE A 1 165 ? -1.539 33.827 22.717 1.00 11.57 460 PHE A CA 1
ATOM 1331 C C . PHE A 1 165 ? -0.436 34.334 23.629 1.00 13.68 460 PHE A C 1
ATOM 1332 O O . PHE A 1 165 ? 0.013 35.439 23.491 1.00 14.33 460 PHE A O 1
ATOM 1340 N N . SER A 1 166 ? 0.063 33.444 24.440 1.00 13.99 461 SER A N 1
ATOM 1341 C CA . SER A 1 166 ? 1.198 33.791 25.285 1.00 14.69 461 SER A CA 1
ATOM 1342 C C . SER A 1 166 ? 2.275 32.730 25.223 1.00 16.74 461 SER A C 1
ATOM 1343 O O . SER A 1 166 ? 3.246 32.810 26.005 1.00 17.64 461 SER A O 1
ATOM 1346 N N . GLU A 1 167 ? 2.142 31.731 24.359 1.00 14.19 462 GLU A N 1
ATOM 1347 C CA . GLU A 1 167 ? 3.184 30.725 24.146 1.00 14.07 462 GLU A CA 1
ATOM 1348 C C . GLU A 1 167 ? 3.510 30.680 22.704 1.00 13.30 462 GLU A C 1
ATOM 1349 O O . GLU A 1 167 ? 2.684 31.073 21.889 1.00 13.71 462 GLU A O 1
ATOM 1355 N N . ALA A 1 168 ? 4.658 30.143 22.347 1.00 12.10 463 ALA A N 1
ATOM 1356 C CA . ALA A 1 168 ? 4.944 29.829 20.990 1.00 11.98 463 ALA A CA 1
ATOM 1357 C C . ALA A 1 168 ? 3.937 28.795 20.449 1.00 10.56 463 ALA A C 1
ATOM 1358 O O . ALA A 1 168 ? 3.465 27.947 21.205 1.00 12.03 463 ALA A O 1
ATOM 1360 N N . LEU A 1 169 ? 3.676 28.944 19.172 1.00 9.92 464 LEU A N 1
ATOM 1361 C CA . LEU A 1 169 ? 2.747 28.067 18.458 1.00 9.77 464 LEU A CA 1
ATOM 1362 C C . LEU A 1 169 ? 3.431 27.228 17.432 1.00 9.54 464 LEU A C 1
ATOM 1363 O O . LEU A 1 169 ? 4.226 27.717 16.648 1.00 10.65 464 LEU A O 1
ATOM 1368 N N . TYR A 1 170 ? 3.090 25.931 17.424 1.00 9.09 465 TYR A N 1
ATOM 1369 C CA . TYR A 1 170 ? 3.552 24.985 16.393 1.00 10.21 465 TYR A CA 1
ATOM 1370 C C . TYR A 1 170 ? 2.391 24.578 15.484 1.00 8.87 465 TYR A C 1
ATOM 1371 O O . TYR A 1 170 ? 1.282 24.332 15.964 1.00 9.53 465 TYR A O 1
ATOM 1380 N N . PRO A 1 171 ? 2.644 24.395 14.190 1.00 9.40 466 PRO A N 1
ATOM 1381 C CA . PRO A 1 171 ? 1.704 23.596 13.395 1.00 9.27 466 PRO A CA 1
ATOM 1382 C C . PRO A 1 171 ? 1.545 22.191 13.974 1.00 8.84 466 PRO A C 1
ATOM 1383 O O . PRO A 1 171 ? 2.550 21.578 14.372 1.00 10.05 466 PRO A O 1
ATOM 1387 N N . VAL A 1 172 ? 0.293 21.721 14.073 1.00 8.70 467 VAL A N 1
ATOM 1388 C CA . VAL A 1 172 ? -0.024 20.403 14.541 1.00 8.95 467 VAL A CA 1
ATOM 1389 C C . VAL A 1 172 ? -0.921 19.671 13.553 1.00 8.59 467 VAL A C 1
ATOM 1390 O O . VAL A 1 172 ? -1.735 20.275 12.885 1.00 9.17 467 VAL A O 1
ATOM 1394 N N . PHE A 1 173 ? -0.720 18.352 13.500 1.00 9.59 468 PHE A N 1
ATOM 1395 C CA . PHE A 1 173 ? -1.419 17.458 12.562 1.00 10.77 468 PHE A CA 1
ATOM 1396 C C . PHE A 1 173 ? -1.758 16.179 13.277 1.00 11.23 468 PHE A C 1
ATOM 1397 O O . PHE A 1 173 ? -0.912 15.651 13.987 1.00 11.45 468 PHE A O 1
ATOM 1405 N N . ARG A 1 174 ? -2.985 15.736 13.137 1.00 11.04 469 ARG A N 1
ATOM 1406 C CA . ARG A 1 174 ? -3.473 14.542 13.838 1.00 11.25 469 ARG A CA 1
ATOM 1407 C C . ARG A 1 174 ? -4.248 13.675 12.830 1.00 10.56 469 ARG A C 1
ATOM 1408 O O . ARG A 1 174 ? -5.123 14.124 12.113 1.00 10.86 469 ARG A O 1
ATOM 1416 N N . ILE A 1 175 ? -3.881 12.389 12.798 1.00 11.48 470 ILE A N 1
ATOM 1417 C CA . ILE A 1 175 ? -4.599 11.387 12.018 1.00 12.18 470 ILE A CA 1
ATOM 1418 C C . ILE A 1 175 ? -4.817 10.119 12.840 1.00 11.30 470 ILE A C 1
ATOM 1419 O O . ILE A 1 175 ? -3.903 9.576 13.438 1.00 12.14 470 ILE A O 1
ATOM 1424 N N . LEU A 1 176 ? -6.092 9.751 12.964 1.00 12.53 471 LEU A N 1
ATOM 1425 C CA . LEU A 1 176 ? -6.468 8.681 13.890 1.00 12.50 471 LEU A CA 1
ATOM 1426 C C . LEU A 1 176 ? -6.636 7.349 13.248 1.00 14.50 471 LEU A C 1
ATOM 1427 O O . LEU A 1 176 ? -6.591 6.331 13.970 1.00 15.53 471 LEU A O 1
ATOM 1432 N N . THR A 1 177 ? -6.885 7.281 11.944 1.00 14.99 472 THR A N 1
ATOM 1433 C CA . THR A 1 177 ? -7.399 6.037 11.358 1.00 17.66 472 THR A CA 1
ATOM 1434 C C . THR A 1 177 ? -6.445 5.581 10.274 1.00 18.18 472 THR A C 1
ATOM 1435 O O . THR A 1 177 ? -5.522 6.330 9.848 1.00 17.38 472 THR A O 1
ATOM 1439 N N . LEU A 1 178 ? -6.631 4.323 9.836 1.00 17.75 473 LEU A N 1
ATOM 1440 C CA . LEU A 1 178 ? -5.821 3.740 8.766 1.00 18.46 473 LEU A CA 1
ATOM 1441 C C . LEU A 1 178 ? -6.466 4.060 7.434 1.00 21.09 473 LEU A C 1
ATOM 1442 O O . LEU A 1 178 ? -7.622 3.710 7.226 1.00 23.34 473 LEU A O 1
ATOM 1447 N N . GLU A 1 179 ? -5.735 4.788 6.580 1.00 21.12 474 GLU A N 1
ATOM 1448 C CA A GLU A 1 179 ? -6.233 5.320 5.323 0.50 22.17 474 GLU A CA 1
ATOM 1449 C CA B GLU A 1 179 ? -6.255 5.302 5.318 0.50 21.39 474 GLU A CA 1
ATOM 1450 C C . GLU A 1 179 ? -5.118 5.309 4.285 1.00 21.15 474 GLU A C 1
ATOM 1451 O O . GLU A 1 179 ? -3.955 5.493 4.635 1.00 21.72 474 GLU A O 1
ATOM 1462 N N . PRO A 1 180 ? -5.456 5.090 3.002 1.00 21.94 475 PRO A N 1
ATOM 1463 C CA . PRO A 1 180 ? -4.364 5.052 2.022 1.00 21.72 475 PRO A CA 1
ATOM 1464 C C . PRO A 1 180 ? -3.765 6.434 1.652 1.00 25.54 475 PRO A C 1
ATOM 1465 O O . PRO A 1 180 ? -2.595 6.513 1.276 1.00 28.60 475 PRO A O 1
ATOM 1469 N N . THR A 1 181 ? -4.540 7.506 1.786 1.00 23.12 476 THR A N 1
ATOM 1470 C CA . THR A 1 181 ? -4.054 8.871 1.439 1.00 22.42 476 THR A CA 1
ATOM 1471 C C . THR A 1 181 ? -3.363 9.496 2.650 1.00 21.56 476 THR A C 1
ATOM 1472 O O . THR A 1 181 ? -3.947 9.584 3.731 1.00 24.26 476 THR A O 1
ATOM 1476 N N . ALA A 1 182 ? -2.101 9.862 2.481 1.00 19.75 477 ALA A N 1
ATOM 1477 C CA . ALA A 1 182 ? -1.339 10.563 3.493 1.00 19.51 477 ALA A CA 1
ATOM 1478 C C . ALA A 1 182 ? -1.805 11.993 3.649 1.00 16.00 477 ALA A C 1
ATOM 1479 O O . ALA A 1 182 ? -2.520 12.529 2.805 1.00 18.74 477 ALA A O 1
ATOM 1481 N N . LEU A 1 183 ? -1.331 12.614 4.731 1.00 15.98 478 LEU A N 1
ATOM 1482 C CA . LEU A 1 183 ? -1.461 14.065 4.896 1.00 16.45 478 LEU A CA 1
ATOM 1483 C C . LEU A 1 183 ? -0.160 14.679 4.429 1.00 15.45 478 LEU A C 1
ATOM 1484 O O . LEU A 1 183 ? 0.863 14.292 4.873 1.00 15.94 478 LEU A O 1
ATOM 1489 N N . THR A 1 184 ? -0.250 15.665 3.526 1.00 17.14 479 THR A N 1
ATOM 1490 C CA . THR A 1 184 ? 0.901 16.227 2.828 1.00 16.64 479 THR A CA 1
ATOM 1491 C C . THR A 1 184 ? 0.929 17.747 2.957 1.00 15.49 479 THR A C 1
ATOM 1492 O O . THR A 1 184 ? -0.060 18.398 2.690 1.00 17.84 479 THR A O 1
ATOM 1496 N N . ILE A 1 185 ? 2.076 18.221 3.383 1.00 15.62 480 ILE A N 1
ATOM 1497 C CA . ILE A 1 185 ? 2.365 19.664 3.447 1.00 17.11 480 ILE A CA 1
ATOM 1498 C C . ILE A 1 185 ? 2.758 20.153 2.073 1.00 17.99 480 ILE A C 1
ATOM 1499 O O . ILE A 1 185 ? 3.627 19.545 1.409 1.00 24.33 480 ILE A O 1
ATOM 1504 N N . CYS A 1 186 ? 2.085 21.173 1.589 1.00 18.04 481 CYS A N 1
ATOM 1505 C CA . CYS A 1 186 ? 2.645 21.879 0.437 1.00 22.45 481 CYS A CA 1
ATOM 1506 C C . CYS A 1 186 ? 3.823 22.723 0.869 1.00 25.39 481 CYS A C 1
ATOM 1507 O O . CYS A 1 186 ? 3.773 23.446 1.873 1.00 24.84 481 CYS A O 1
ATOM 1510 N N . PRO A 1 187 ? 4.921 22.607 0.138 1.00 25.55 482 PRO A N 1
ATOM 1511 C CA . PRO A 1 187 ? 6.141 23.336 0.494 1.00 27.22 482 PRO A CA 1
ATOM 1512 C C . PRO A 1 187 ? 6.045 24.853 0.253 1.00 26.07 482 PRO A C 1
ATOM 1513 O O . PRO A 1 187 ? 6.665 25.649 0.989 1.00 26.16 482 PRO A O 1
ATOM 1517 N N . ALA A 1 188 ? 5.201 25.237 -0.700 1.00 26.85 483 ALA A N 1
ATOM 1518 C CA . ALA A 1 188 ? 5.278 26.541 -1.355 1.00 44.57 483 ALA A CA 1
ATOM 1519 C C . ALA A 1 188 ? 6.635 27.249 -1.266 1.00 44.46 483 ALA A C 1
ATOM 1520 O O . ALA A 1 188 ? 6.648 28.456 -1.087 1.00 43.30 483 ALA A O 1
ATOM 1522 N N . LEU A 1 189 ? 7.756 26.527 -1.389 1.00 45.98 484 LEU A N 1
ATOM 1523 C CA . LEU A 1 189 ? 9.030 27.043 -0.875 1.00 42.59 484 LEU A CA 1
ATOM 1524 C C . LEU A 1 189 ? 10.216 27.177 -1.823 1.00 38.75 484 LEU A C 1
ATOM 1525 O O . LEU A 1 189 ? 10.791 26.195 -2.291 1.00 53.92 484 LEU A O 1
ATOM 1530 N N . GLU A 1 190 ? 10.567 28.423 -2.098 1.00 30.11 485 GLU A N 1
ATOM 1531 C CA . GLU A 1 190 ? 9.538 29.431 -2.319 1.00 38.41 485 GLU A CA 1
ATOM 1532 C C . GLU A 1 190 ? 8.963 29.379 -3.732 1.00 42.66 485 GLU A C 1
ATOM 1533 O O . GLU A 1 190 ? 8.588 28.302 -4.222 1.00 48.36 485 GLU A O 1
#